Protein AF-A0A9C9JNS0-F1 (afdb_monomer_lite)

Radius of gyration: 25.98 Å; chains: 1; bounding box: 59×61×116 Å

pLDDT: mean 84.78, std 15.74, range [31.38, 98.5]

Foldseek 3Di:
DDDDDDDDDPPPPPDPPPPPDPQKEQPAWFWDFDQFKIKIKTAIPDDWDWDWDWDVPPTKIKIKTASYDYPDDHDDDDPPGHWFPDWDWDQDPRSIIMIMTGTPDHWDKDWDWAPDDDPGHIMIMIMTGHDDDPPPLPPPPPPDCPVDQAAQEEEEEQAAFAQGQADADPVRRGFSVVSLVVSVVVQVVQVPDPRHHYDYLGNHRAGDDPVSSVVSCVSVVHPHYDYGTDHDDPPPVDDDDDDDDDDPPDAPDPVRNVVVVSRNCSCSRNDDPVVVVPD

Sequence (279 aa):
MRPAQALILLMLSVMPLSAAAVEVQVEGVRMWPAPDHTRLVLDLSAPADHRLFSLEGPDRVVIDLKNSRFPGSLPSFTFDDGLIKNIRYAHREDDQLRFVLDLKSKVRPKSFQLKPHRDYGHRLVIDLHQPRSEQAAPSVTRSVNDGKPRDIIVAIDAGHGGEDPGALGRRGTREKDVVMAIARKLESMLQREPGFKPVMIRNGDYYLSLRERVETARRAQADLFVSIHADAFHDRRARGSSVYVVSDGGASSKAARFLAESENSADLIGGVSLDDKED

Secondary structure (DSSP, 8-state):
-PPPP--------------PPPPEEEEEEEEEE-SSEEEEEEEESS---EEEEEETTTTEEEEEEESEE--S-------SSSSEEEEEEEEETTTEEEEEEEESS--EEEEEEE--BTTB-EEEEEEEEPP---------------SS--PEEEEEEE--BTTB--SBPTTS-BHHHHHHHHHHHHHHHHHHSTTEEEEES-SSS----HHHHHHHHHHTT-SEEEEE-----SSTT--S-------TT--SSHHHHHHHHHHHTHHHHH---GGG---

Structure (mmCIF, N/CA/C/O backbone):
data_AF-A0A9C9JNS0-F1
#
_entry.id   AF-A0A9C9JNS0-F1
#
loop_
_atom_site.group_PDB
_atom_site.id
_atom_site.type_symbol
_atom_site.label_atom_id
_atom_site.label_alt_id
_atom_site.label_comp_id
_atom_site.label_asym_id
_atom_site.label_entity_id
_atom_site.label_seq_id
_atom_site.pdbx_PDB_ins_code
_atom_site.Cartn_x
_atom_site.Cartn_y
_atom_site.Cartn_z
_atom_site.occupancy
_atom_site.B_iso_or_equiv
_atom_site.auth_seq_id
_atom_site.auth_comp_id
_atom_site.auth_asym_id
_atom_site.auth_atom_id
_atom_site.pdbx_PDB_model_num
ATOM 1 N N . MET A 1 1 ? 6.779 -48.361 -75.772 1.00 44.66 1 MET A N 1
ATOM 2 C CA . MET A 1 1 ? 7.750 -47.336 -75.327 1.00 44.66 1 MET A CA 1
ATOM 3 C C . MET A 1 1 ? 6.994 -46.360 -74.436 1.00 44.66 1 MET A C 1
ATOM 5 O O . MET A 1 1 ? 6.013 -45.796 -74.896 1.00 44.66 1 MET A O 1
ATOM 9 N N . ARG A 1 2 ? 7.323 -46.293 -73.139 1.00 42.31 2 ARG A N 1
ATOM 10 C CA . ARG A 1 2 ? 6.590 -45.512 -72.121 1.00 42.31 2 ARG A CA 1
ATOM 11 C C . ARG A 1 2 ? 7.290 -44.159 -71.908 1.00 42.31 2 ARG A C 1
ATOM 13 O O . ARG A 1 2 ? 8.503 -44.194 -71.714 1.00 42.31 2 ARG A O 1
ATOM 20 N N . PRO A 1 3 ? 6.597 -43.005 -71.910 1.00 57.47 3 PRO A N 1
ATOM 21 C CA . PRO A 1 3 ? 7.211 -41.745 -71.509 1.00 57.47 3 PRO A CA 1
ATOM 22 C C . PRO A 1 3 ? 7.247 -41.636 -69.976 1.00 57.47 3 PRO A C 1
ATOM 24 O O . PRO A 1 3 ? 6.263 -41.922 -69.295 1.00 57.47 3 PRO A O 1
ATOM 27 N N . ALA A 1 4 ? 8.408 -41.259 -69.444 1.00 50.38 4 ALA A N 1
ATOM 28 C CA . ALA A 1 4 ? 8.645 -41.037 -68.024 1.00 50.38 4 ALA A CA 1
ATOM 29 C C . ALA A 1 4 ? 8.012 -39.708 -67.578 1.00 50.38 4 ALA A C 1
ATOM 31 O O . ALA A 1 4 ? 8.270 -38.663 -68.172 1.00 50.38 4 ALA A O 1
ATOM 32 N N . GLN A 1 5 ? 7.185 -39.749 -66.533 1.00 51.03 5 GLN A N 1
ATOM 33 C CA . GLN A 1 5 ? 6.646 -38.563 -65.871 1.00 51.03 5 GLN A CA 1
ATOM 34 C C . GLN A 1 5 ? 7.654 -38.082 -64.820 1.00 51.03 5 GLN A C 1
ATOM 36 O O . GLN A 1 5 ? 7.961 -38.806 -63.875 1.00 51.03 5 GLN A O 1
ATOM 41 N N . ALA A 1 6 ? 8.182 -36.870 -64.993 1.00 50.53 6 ALA A N 1
ATOM 42 C CA . ALA A 1 6 ? 8.998 -36.200 -63.988 1.00 50.53 6 ALA A CA 1
ATOM 43 C C . ALA A 1 6 ? 8.077 -35.564 -62.935 1.00 50.53 6 ALA A C 1
ATOM 45 O O . ALA A 1 6 ? 7.357 -34.608 -63.218 1.00 50.53 6 ALA A O 1
ATOM 46 N N . LEU A 1 7 ? 8.080 -36.123 -61.726 1.00 49.88 7 LEU A N 1
ATOM 47 C CA . LEU A 1 7 ? 7.362 -35.592 -60.572 1.00 49.88 7 LEU A CA 1
ATOM 48 C C . LEU A 1 7 ? 8.215 -34.481 -59.935 1.00 49.88 7 LEU A C 1
ATOM 50 O O . LEU A 1 7 ? 9.202 -34.764 -59.259 1.00 49.88 7 LEU A O 1
ATOM 54 N N . ILE A 1 8 ? 7.862 -33.217 -60.175 1.00 56.09 8 ILE A N 1
ATOM 55 C CA . ILE A 1 8 ? 8.469 -32.070 -59.484 1.00 56.09 8 ILE A CA 1
ATOM 56 C C . ILE A 1 8 ? 7.851 -31.992 -58.085 1.00 56.09 8 ILE A C 1
ATOM 58 O O . ILE A 1 8 ? 6.694 -31.608 -57.922 1.00 56.09 8 ILE A O 1
ATOM 62 N N . LEU A 1 9 ? 8.621 -32.391 -57.073 1.00 50.03 9 LEU A N 1
ATOM 63 C CA . LEU A 1 9 ? 8.253 -32.264 -55.668 1.00 50.03 9 LEU A CA 1
ATOM 64 C C . LEU A 1 9 ? 8.546 -30.824 -55.211 1.00 50.03 9 LEU A C 1
ATOM 66 O O . LEU A 1 9 ? 9.695 -30.460 -54.970 1.00 50.03 9 LEU A O 1
ATOM 70 N N . LEU A 1 10 ? 7.509 -29.989 -55.123 1.00 55.38 10 LEU A N 1
ATOM 71 C CA . LEU A 1 10 ? 7.605 -28.639 -54.566 1.00 55.38 10 LEU A CA 1
ATOM 72 C C . LEU A 1 10 ? 7.729 -28.746 -53.034 1.00 55.38 10 LEU A C 1
ATOM 74 O O . LEU A 1 10 ? 6.732 -28.921 -52.336 1.00 55.38 10 LEU A O 1
ATOM 78 N N . MET A 1 11 ? 8.954 -28.685 -52.504 1.00 54.75 11 MET A N 1
ATOM 79 C CA . MET A 1 11 ? 9.182 -28.567 -51.060 1.00 54.75 11 MET A CA 1
ATOM 80 C C . MET A 1 11 ? 8.697 -27.193 -50.581 1.00 54.75 11 MET A C 1
ATOM 8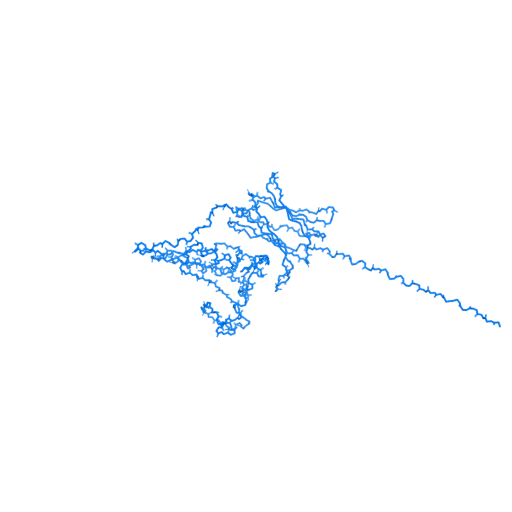2 O O . MET A 1 11 ? 9.360 -26.179 -50.786 1.00 54.75 11 MET A O 1
ATOM 86 N N . LEU A 1 12 ? 7.531 -27.164 -49.936 1.00 61.16 12 LEU A N 1
ATOM 87 C CA . LEU A 1 12 ? 7.036 -25.995 -49.220 1.00 61.16 12 LEU A CA 1
ATOM 88 C C . LEU A 1 12 ? 7.860 -25.844 -47.930 1.00 61.16 12 LEU A C 1
ATOM 90 O O . LEU A 1 12 ? 7.616 -26.524 -46.934 1.00 61.16 12 LEU A O 1
ATOM 94 N N . SER A 1 13 ? 8.885 -24.995 -47.960 1.00 60.59 13 SER A N 1
ATOM 95 C CA . SER A 1 13 ? 9.660 -24.626 -46.777 1.00 60.59 13 SER A CA 1
ATOM 96 C C . SER A 1 13 ? 8.774 -23.822 -45.823 1.00 60.59 13 SER A C 1
ATOM 98 O O . SER A 1 13 ? 8.585 -22.618 -46.002 1.00 60.59 13 SER A O 1
ATOM 100 N N . VAL A 1 14 ? 8.210 -24.489 -44.817 1.00 63.22 14 VAL A N 1
ATOM 101 C CA . VAL A 1 14 ? 7.543 -23.836 -43.687 1.00 63.22 14 VAL A CA 1
ATOM 102 C C . VAL A 1 14 ? 8.633 -23.156 -42.861 1.00 63.22 14 VAL A C 1
ATOM 104 O O . VAL A 1 14 ? 9.266 -23.786 -42.016 1.00 63.22 14 VAL A O 1
ATOM 107 N N . MET A 1 15 ? 8.918 -21.884 -43.148 1.00 59.28 15 MET A N 1
ATOM 108 C CA . MET A 1 15 ? 9.746 -21.086 -42.249 1.00 59.28 15 MET A CA 1
ATOM 109 C C . MET A 1 15 ? 8.987 -20.919 -40.929 1.00 59.28 15 MET A C 1
ATOM 111 O O . MET A 1 15 ? 7.833 -20.482 -40.958 1.00 59.28 15 MET A O 1
ATOM 115 N N . PRO A 1 16 ? 9.587 -21.268 -39.778 1.00 58.84 16 PRO A N 1
ATOM 116 C CA . PRO A 1 16 ? 8.968 -20.983 -38.499 1.00 58.84 16 PRO A CA 1
ATOM 117 C C . PRO A 1 16 ? 8.851 -19.465 -38.377 1.00 58.84 16 PRO A C 1
ATOM 119 O O . PRO A 1 16 ? 9.846 -18.743 -38.444 1.00 58.84 16 PRO A O 1
ATOM 122 N N . LEU A 1 17 ? 7.619 -18.978 -38.238 1.00 59.62 17 LEU A N 1
ATOM 123 C CA . LEU A 1 17 ? 7.365 -17.601 -37.852 1.00 59.62 17 LEU A CA 1
ATOM 124 C C . LEU A 1 17 ? 7.928 -17.457 -36.431 1.00 59.62 17 LEU A C 1
ATOM 126 O O . LEU A 1 17 ? 7.296 -17.893 -35.469 1.00 59.62 17 LEU A O 1
ATOM 130 N N . SER A 1 18 ? 9.146 -16.929 -36.292 1.00 55.50 18 SER A N 1
ATOM 131 C CA . SER A 1 18 ? 9.647 -16.510 -34.984 1.00 55.50 18 SER A CA 1
ATOM 132 C C . SER A 1 18 ? 8.679 -15.458 -34.468 1.00 55.50 18 SER A C 1
ATOM 134 O O . SER A 1 18 ? 8.636 -14.343 -34.987 1.00 55.50 18 SER A O 1
ATOM 136 N N . ALA A 1 19 ? 7.865 -15.827 -33.481 1.00 56.19 19 ALA A N 1
ATOM 137 C CA . ALA A 1 19 ? 7.097 -14.864 -32.720 1.00 56.19 19 ALA A CA 1
ATOM 138 C C . ALA A 1 19 ? 8.113 -13.906 -32.090 1.00 56.19 19 ALA A C 1
ATOM 140 O O . ALA A 1 19 ? 8.842 -14.289 -31.175 1.00 56.19 19 ALA A O 1
ATOM 141 N N . ALA A 1 20 ? 8.222 -12.691 -32.632 1.00 57.47 20 ALA A N 1
ATOM 142 C CA . ALA A 1 20 ? 8.974 -11.637 -31.977 1.00 57.47 20 ALA A CA 1
ATOM 143 C C . ALA A 1 20 ? 8.384 -11.493 -30.571 1.00 57.47 20 ALA A C 1
ATOM 145 O O . ALA A 1 20 ? 7.171 -11.319 -30.425 1.00 57.47 20 ALA A O 1
ATOM 146 N N . ALA A 1 21 ? 9.220 -11.662 -29.546 1.00 64.00 21 ALA A N 1
ATOM 147 C CA . ALA A 1 21 ? 8.784 -11.514 -28.170 1.00 64.00 21 ALA A CA 1
ATOM 148 C C . ALA A 1 21 ? 8.213 -10.102 -28.014 1.00 64.00 21 ALA A C 1
ATOM 150 O O . ALA A 1 21 ? 8.916 -9.119 -28.247 1.00 64.00 21 ALA A O 1
ATOM 151 N N . VAL A 1 22 ? 6.925 -10.010 -27.686 1.00 76.75 22 VAL A N 1
ATOM 152 C CA . VAL A 1 22 ? 6.244 -8.726 -27.515 1.00 76.75 22 VAL A CA 1
ATOM 153 C C . VAL A 1 22 ? 6.983 -7.944 -26.431 1.00 76.75 22 VAL A C 1
ATOM 155 O O . VAL A 1 22 ? 7.140 -8.433 -25.314 1.00 76.75 22 VAL A O 1
ATOM 158 N N . GLU A 1 23 ? 7.473 -6.757 -26.784 1.00 89.75 23 GLU A N 1
ATOM 159 C CA . GLU A 1 23 ? 8.164 -5.866 -25.853 1.00 89.75 23 GLU A CA 1
ATOM 160 C C . GLU A 1 23 ? 7.200 -5.426 -24.744 1.00 89.75 23 GLU A C 1
ATOM 162 O O . GLU A 1 23 ? 6.120 -4.890 -25.020 1.00 89.75 23 GLU A O 1
ATOM 167 N N . VAL A 1 24 ? 7.586 -5.641 -23.486 1.00 94.62 24 VAL A N 1
ATOM 168 C CA . VAL A 1 24 ? 6.752 -5.299 -22.332 1.00 94.62 24 VAL A CA 1
ATOM 169 C C . VAL A 1 24 ? 6.817 -3.799 -22.074 1.00 94.62 24 VAL A C 1
ATOM 171 O O . VAL A 1 24 ? 7.888 -3.196 -22.009 1.00 94.62 24 VAL A O 1
ATOM 174 N N . GLN A 1 25 ? 5.661 -3.171 -21.906 1.00 95.56 25 GLN A N 1
ATOM 175 C CA . GLN A 1 25 ? 5.584 -1.767 -21.531 1.00 95.56 25 GLN A CA 1
ATOM 176 C C . GLN A 1 25 ? 5.371 -1.650 -20.032 1.00 95.56 25 GLN A C 1
ATOM 178 O O . GLN A 1 25 ? 4.465 -2.276 -19.485 1.00 95.56 25 GLN A O 1
ATOM 183 N N . VAL A 1 26 ? 6.180 -0.814 -19.386 1.00 97.00 26 VAL A N 1
ATOM 184 C CA . VAL A 1 26 ? 5.820 -0.246 -18.090 1.00 97.00 26 VAL A CA 1
ATOM 185 C C . VAL A 1 26 ? 4.800 0.853 -18.363 1.00 97.00 26 VAL A C 1
ATOM 187 O O . VAL A 1 26 ? 5.105 1.850 -19.008 1.00 97.00 26 VAL A O 1
ATOM 190 N N . GLU A 1 27 ? 3.569 0.647 -17.932 1.00 95.69 27 GLU A N 1
ATOM 191 C CA . GLU A 1 27 ? 2.447 1.561 -18.160 1.00 95.69 27 GLU A CA 1
ATOM 192 C C . GLU A 1 27 ? 2.334 2.592 -17.032 1.00 95.69 27 GLU A C 1
ATOM 194 O O . GLU A 1 27 ? 1.893 3.721 -17.249 1.00 95.69 27 GLU A O 1
ATOM 199 N N . GLY A 1 28 ? 2.791 2.225 -15.834 1.00 95.38 28 GLY A N 1
ATOM 200 C CA . GLY A 1 28 ? 2.705 3.050 -14.638 1.00 95.38 28 GLY A CA 1
ATOM 201 C C . GLY A 1 28 ? 3.758 2.681 -13.602 1.00 95.38 28 GLY A C 1
ATOM 202 O O . GLY A 1 28 ? 4.239 1.551 -13.542 1.00 95.38 28 GLY A O 1
ATOM 203 N N . VAL A 1 29 ? 4.121 3.663 -12.777 1.00 96.69 29 VAL A N 1
ATOM 204 C CA . VAL A 1 29 ? 5.019 3.490 -11.631 1.00 96.69 29 VAL A CA 1
ATOM 205 C C . VAL A 1 29 ? 4.346 4.121 -10.427 1.00 96.69 29 VAL A C 1
ATOM 207 O O . VAL A 1 29 ? 4.014 5.305 -10.451 1.00 96.69 29 VAL A O 1
ATOM 210 N N . ARG A 1 30 ? 4.126 3.341 -9.374 1.00 94.88 30 ARG A N 1
ATOM 211 C CA . ARG A 1 30 ? 3.392 3.776 -8.183 1.00 94.88 30 ARG A CA 1
ATOM 212 C C . ARG A 1 30 ? 4.176 3.418 -6.928 1.00 94.88 30 ARG A C 1
ATOM 214 O O . ARG A 1 30 ? 4.854 2.396 -6.896 1.00 94.88 30 ARG A O 1
ATOM 221 N N . MET A 1 31 ? 4.116 4.274 -5.910 1.00 93.88 31 MET A N 1
ATOM 222 C CA . MET A 1 31 ? 4.900 4.123 -4.684 1.00 93.88 31 MET A CA 1
ATOM 223 C C . MET A 1 31 ? 4.041 4.408 -3.454 1.00 93.88 31 MET A C 1
ATOM 225 O O . MET A 1 31 ? 3.336 5.415 -3.414 1.00 93.88 31 MET A O 1
ATOM 229 N N . TRP A 1 32 ? 4.166 3.554 -2.439 1.00 92.81 32 TRP A N 1
ATOM 230 C CA . TRP A 1 32 ? 3.520 3.712 -1.138 1.00 92.81 32 TRP A CA 1
ATOM 231 C C . TRP A 1 32 ? 4.567 3.586 -0.033 1.00 92.81 32 TRP A C 1
ATOM 233 O O . TRP A 1 32 ? 5.023 2.475 0.265 1.00 92.81 32 TRP A O 1
ATOM 243 N N . PRO A 1 33 ? 4.998 4.712 0.555 1.00 91.31 33 PRO A N 1
ATOM 244 C CA . PRO A 1 33 ? 5.878 4.690 1.708 1.00 91.31 33 PRO A CA 1
ATOM 245 C C . PRO A 1 33 ? 5.105 4.301 2.974 1.00 91.31 33 PRO A C 1
ATOM 247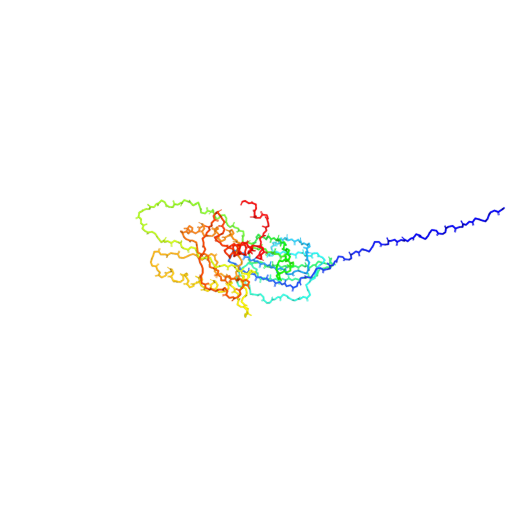 O O . PRO A 1 33 ? 3.997 4.776 3.228 1.00 91.31 33 PRO A O 1
ATOM 250 N N . ALA A 1 34 ? 5.732 3.469 3.795 1.00 86.75 34 ALA A N 1
ATOM 251 C CA . ALA A 1 34 ? 5.333 3.150 5.156 1.00 86.75 34 ALA A CA 1
ATOM 252 C C . ALA A 1 34 ? 6.515 3.430 6.111 1.00 86.75 34 ALA A C 1
ATOM 254 O O . ALA A 1 34 ? 7.636 3.673 5.653 1.00 86.75 34 ALA A O 1
ATOM 255 N N . PRO A 1 35 ? 6.303 3.419 7.441 1.00 81.88 35 PRO A N 1
ATOM 256 C CA . PRO A 1 35 ? 7.380 3.687 8.397 1.00 81.88 35 PRO A CA 1
ATOM 257 C C . PRO A 1 35 ? 8.558 2.701 8.319 1.00 81.88 35 PRO A C 1
ATOM 259 O O . PRO A 1 35 ? 9.709 3.109 8.457 1.00 81.88 35 PRO A O 1
ATOM 262 N N . ASP A 1 36 ? 8.283 1.415 8.096 1.00 82.25 36 ASP A N 1
ATOM 263 C CA . ASP A 1 36 ? 9.263 0.319 8.127 1.00 82.25 36 ASP A CA 1
ATOM 264 C C . ASP A 1 36 ? 9.511 -0.336 6.756 1.00 82.25 36 ASP A C 1
ATOM 266 O O . ASP A 1 36 ? 10.453 -1.121 6.595 1.00 82.25 36 ASP A O 1
ATOM 270 N N . HIS A 1 37 ? 8.705 0.014 5.752 1.00 89.69 37 HIS A N 1
ATOM 271 C CA . HIS A 1 37 ? 8.839 -0.487 4.393 1.00 89.69 37 HIS A CA 1
ATOM 272 C C . HIS A 1 37 ? 8.431 0.546 3.336 1.00 89.69 37 HIS A C 1
ATOM 274 O O . HIS A 1 37 ? 7.870 1.601 3.614 1.00 89.69 37 HIS A O 1
ATOM 280 N N . THR A 1 38 ? 8.752 0.285 2.078 1.00 93.38 38 THR A N 1
ATOM 281 C CA . THR A 1 38 ? 8.252 1.060 0.939 1.00 93.38 38 THR A CA 1
ATOM 282 C C . THR A 1 38 ? 7.940 0.097 -0.186 1.00 93.38 38 THR A C 1
ATOM 284 O O . THR A 1 38 ? 8.809 -0.679 -0.582 1.00 93.38 38 THR A O 1
ATOM 287 N N . ARG A 1 39 ? 6.710 0.158 -0.695 1.00 94.56 39 ARG A N 1
ATOM 288 C CA . ARG A 1 39 ? 6.271 -0.641 -1.838 1.00 94.56 39 ARG A CA 1
ATOM 289 C C . ARG A 1 39 ? 6.346 0.198 -3.104 1.00 94.56 39 ARG A C 1
ATOM 291 O O . ARG A 1 39 ? 5.765 1.281 -3.161 1.00 94.56 39 ARG A O 1
ATOM 298 N N . LEU A 1 40 ? 7.040 -0.311 -4.113 1.00 96.12 40 LEU A N 1
ATOM 299 C CA . LEU A 1 40 ? 7.042 0.206 -5.477 1.00 96.12 40 LEU A CA 1
ATOM 300 C C . LEU A 1 40 ? 6.326 -0.810 -6.371 1.00 96.12 40 LEU A C 1
ATOM 302 O O . LEU A 1 40 ? 6.650 -1.994 -6.339 1.00 96.12 40 LEU A O 1
ATOM 306 N N . VAL A 1 41 ? 5.366 -0.362 -7.173 1.00 96.19 41 VAL A N 1
ATOM 307 C CA . VAL A 1 41 ? 4.657 -1.207 -8.141 1.00 96.19 41 VAL A CA 1
ATOM 308 C C . VAL A 1 41 ? 4.877 -0.648 -9.535 1.00 96.19 41 VAL A C 1
ATOM 310 O O . VAL A 1 41 ? 4.689 0.547 -9.771 1.00 96.19 41 VAL A O 1
ATOM 313 N N . LEU A 1 42 ? 5.280 -1.528 -10.445 1.00 97.12 42 LEU A N 1
ATOM 314 C CA . LEU A 1 42 ? 5.327 -1.264 -11.876 1.00 97.12 42 LEU A CA 1
ATOM 315 C C . LEU A 1 42 ? 4.112 -1.934 -12.514 1.00 97.12 42 LEU A C 1
ATOM 317 O O . LEU A 1 42 ? 3.965 -3.154 -12.411 1.00 97.12 42 LEU A O 1
ATOM 321 N N . ASP A 1 43 ? 3.257 -1.146 -13.156 1.00 96.12 43 ASP A N 1
ATOM 322 C CA . ASP A 1 43 ? 2.147 -1.654 -13.961 1.00 96.12 43 ASP A CA 1
ATOM 323 C C . ASP A 1 43 ? 2.689 -2.050 -15.331 1.00 96.12 43 ASP A C 1
ATOM 325 O O . ASP A 1 43 ? 3.415 -1.275 -15.955 1.00 96.12 43 ASP A O 1
ATOM 329 N N . LEU A 1 44 ? 2.390 -3.268 -15.771 1.00 96.38 44 LEU A N 1
ATOM 330 C CA . LEU A 1 44 ? 2.991 -3.892 -16.941 1.00 96.38 44 LEU A CA 1
ATOM 331 C C . LEU A 1 44 ? 1.920 -4.335 -17.939 1.00 96.38 44 LEU A C 1
ATOM 333 O O . LEU A 1 44 ? 0.894 -4.906 -17.562 1.00 96.38 44 LEU A O 1
ATOM 337 N N . SER A 1 45 ? 2.222 -4.191 -19.228 1.00 95.06 45 SER A N 1
ATOM 338 C CA . SER A 1 45 ? 1.359 -4.685 -20.308 1.00 95.06 45 SER A CA 1
ATOM 339 C C . SER A 1 45 ? 1.330 -6.220 -20.414 1.00 95.06 45 SER A C 1
ATOM 341 O O . SER A 1 45 ? 0.425 -6.791 -21.019 1.00 95.06 45 SER A O 1
ATOM 343 N N . ALA A 1 46 ? 2.344 -6.903 -19.872 1.00 94.62 46 ALA A N 1
ATOM 344 C CA . ALA A 1 46 ? 2.529 -8.358 -19.885 1.00 94.62 46 ALA A CA 1
ATOM 345 C C . ALA A 1 46 ? 3.491 -8.784 -18.747 1.00 94.62 46 ALA A C 1
ATOM 347 O O . ALA A 1 46 ? 4.149 -7.918 -18.166 1.00 94.62 46 ALA A O 1
ATOM 348 N N . PRO A 1 47 ? 3.611 -10.084 -18.401 1.00 94.12 47 PRO A N 1
ATOM 349 C CA . PRO A 1 47 ? 4.653 -10.553 -17.483 1.00 94.12 47 PRO A CA 1
ATOM 350 C C . PRO A 1 47 ? 6.047 -10.181 -18.005 1.00 94.12 47 PRO A C 1
ATOM 352 O O . PRO A 1 47 ? 6.304 -10.322 -19.200 1.00 94.12 47 PRO A O 1
ATOM 355 N N . ALA A 1 48 ? 6.948 -9.750 -17.121 1.00 93.25 48 ALA A N 1
ATOM 356 C CA . ALA A 1 48 ? 8.299 -9.330 -17.496 1.00 93.25 48 ALA A CA 1
ATOM 357 C C . ALA A 1 48 ? 9.353 -10.076 -16.687 1.00 93.25 48 ALA A C 1
ATOM 359 O O . ALA A 1 48 ? 9.327 -10.042 -15.461 1.00 93.25 48 ALA A O 1
ATOM 360 N N . ASP A 1 49 ? 10.323 -10.697 -17.352 1.00 93.94 49 ASP A N 1
ATOM 361 C CA . ASP A 1 49 ? 11.490 -11.241 -16.662 1.00 93.94 49 ASP A CA 1
ATOM 362 C C . ASP A 1 49 ? 12.316 -10.105 -16.056 1.00 93.94 49 ASP A C 1
ATOM 364 O O . ASP A 1 49 ? 12.725 -9.173 -16.761 1.00 93.94 49 ASP A O 1
ATOM 368 N N . HIS A 1 50 ? 12.618 -10.209 -14.760 1.00 95.94 50 HIS A N 1
ATOM 369 C CA . HIS A 1 50 ? 13.353 -9.174 -14.046 1.00 95.94 50 HIS A CA 1
ATOM 370 C C . HIS A 1 50 ? 14.492 -9.719 -13.183 1.00 95.94 50 HIS A C 1
ATOM 372 O O . HIS A 1 50 ? 14.494 -10.871 -12.748 1.00 95.94 50 HIS A O 1
ATOM 378 N N . ARG A 1 51 ? 15.480 -8.862 -12.914 1.00 96.44 51 ARG A N 1
ATOM 379 C CA . ARG A 1 51 ? 16.507 -9.082 -11.888 1.00 96.44 51 ARG A CA 1
ATOM 380 C C . ARG A 1 51 ? 16.443 -7.975 -10.853 1.00 96.44 51 ARG A C 1
ATOM 382 O O . ARG A 1 51 ? 16.340 -6.806 -11.213 1.00 96.44 51 ARG A O 1
ATOM 389 N N . LEU A 1 52 ? 16.573 -8.358 -9.589 1.00 97.06 52 LEU A N 1
ATOM 390 C CA . LEU A 1 52 ? 16.604 -7.459 -8.442 1.00 97.06 52 LEU A CA 1
ATOM 391 C C . LEU A 1 52 ? 17.915 -7.661 -7.686 1.00 97.06 52 LEU A C 1
ATOM 393 O O . LEU A 1 52 ? 18.232 -8.784 -7.296 1.00 97.06 52 LEU A O 1
ATOM 397 N N . PHE A 1 53 ? 18.678 -6.594 -7.478 1.00 96.62 53 PHE A N 1
ATOM 398 C CA . PHE A 1 53 ? 19.919 -6.656 -6.707 1.00 96.62 53 PHE A CA 1
ATOM 399 C C . PHE A 1 53 ? 20.240 -5.316 -6.047 1.00 96.62 53 PHE A C 1
ATOM 401 O O . PHE A 1 53 ? 19.761 -4.263 -6.472 1.00 96.62 53 PHE A O 1
ATOM 408 N N . SER A 1 54 ? 21.066 -5.360 -5.005 1.00 96.75 54 SER A N 1
ATOM 409 C CA . SER A 1 54 ? 21.493 -4.175 -4.262 1.00 96.75 54 SER A CA 1
ATOM 410 C C . SER A 1 54 ? 22.922 -3.781 -4.624 1.00 96.75 54 SER A C 1
ATOM 412 O O . SER A 1 54 ? 23.757 -4.637 -4.910 1.00 96.75 54 SER A O 1
ATOM 414 N N . LEU A 1 55 ? 23.208 -2.482 -4.581 1.00 95.19 55 LEU A N 1
ATOM 415 C CA . LEU A 1 55 ? 24.555 -1.924 -4.676 1.00 95.19 55 LEU A CA 1
ATOM 416 C C . LEU A 1 55 ? 24.855 -1.129 -3.407 1.00 95.19 55 LEU A C 1
ATOM 418 O O . LEU A 1 55 ? 23.969 -0.466 -2.872 1.00 95.19 55 LEU A O 1
ATOM 422 N N . GLU A 1 56 ? 26.108 -1.164 -2.967 1.00 93.00 56 GLU A N 1
ATOM 423 C CA . GLU A 1 56 ? 26.600 -0.386 -1.827 1.00 93.00 56 GLU A CA 1
ATOM 424 C C . GLU A 1 56 ? 27.468 0.789 -2.322 1.00 93.00 56 GLU A C 1
ATOM 426 O O . GLU A 1 56 ? 27.966 0.785 -3.453 1.00 93.00 56 GLU A O 1
ATOM 431 N N . GLY A 1 57 ? 27.610 1.831 -1.495 1.00 87.56 57 GLY A N 1
ATOM 432 C CA . GLY A 1 57 ? 28.436 3.011 -1.787 1.00 87.56 57 GLY A CA 1
ATOM 433 C C . GLY A 1 57 ? 27.997 3.866 -2.994 1.00 87.56 57 GLY A C 1
ATOM 434 O O . GLY A 1 57 ? 28.765 3.982 -3.949 1.00 87.56 57 GLY A O 1
ATOM 435 N N . PRO A 1 58 ? 26.813 4.515 -3.008 1.00 93.12 58 PRO A N 1
ATOM 436 C CA . PRO A 1 58 ? 25.763 4.550 -1.984 1.00 93.12 58 PRO A CA 1
ATOM 437 C C . PRO A 1 58 ? 24.755 3.395 -2.113 1.00 93.12 58 PRO A C 1
ATOM 439 O O . PRO A 1 58 ? 24.646 2.789 -3.185 1.00 93.12 58 PRO A O 1
ATOM 442 N N . ASP A 1 59 ? 23.993 3.153 -1.036 1.00 96.88 59 ASP A N 1
ATOM 443 C CA . ASP A 1 59 ? 22.923 2.147 -0.981 1.00 96.88 59 ASP A CA 1
ATOM 444 C C . ASP A 1 59 ? 21.887 2.380 -2.084 1.00 96.88 59 ASP A C 1
ATOM 446 O O . ASP A 1 59 ? 21.229 3.425 -2.147 1.00 96.88 59 ASP A O 1
ATOM 450 N N . ARG A 1 60 ? 21.750 1.388 -2.962 1.00 97.81 60 ARG A N 1
ATOM 451 C CA . ARG A 1 60 ? 20.817 1.395 -4.089 1.00 97.81 60 ARG A CA 1
ATOM 452 C C . ARG A 1 60 ? 20.182 0.031 -4.272 1.00 97.81 60 ARG A C 1
ATOM 454 O O . ARG A 1 60 ? 20.826 -0.990 -4.045 1.00 97.81 60 ARG A O 1
ATOM 461 N N . VAL A 1 61 ? 18.955 0.024 -4.777 1.00 98.25 61 VAL A N 1
ATOM 462 C CA . VAL A 1 61 ? 18.312 -1.171 -5.338 1.00 98.25 61 VAL A CA 1
ATOM 463 C C . VAL A 1 61 ? 18.145 -0.970 -6.836 1.00 98.25 61 VAL A C 1
ATOM 465 O O . VAL A 1 61 ? 17.690 0.082 -7.281 1.00 98.25 61 VAL A O 1
ATOM 468 N N . VAL A 1 62 ? 18.549 -1.968 -7.614 1.00 98.06 62 VAL A N 1
ATOM 469 C CA . VAL A 1 62 ? 18.487 -1.959 -9.075 1.00 98.06 62 VAL A CA 1
ATOM 470 C C . VAL A 1 62 ? 17.519 -3.033 -9.542 1.00 98.06 62 VAL A C 1
ATOM 472 O O . VAL A 1 62 ? 17.579 -4.176 -9.084 1.00 98.06 62 VAL A O 1
ATOM 475 N N . ILE A 1 63 ? 16.638 -2.646 -10.462 1.00 98.31 63 ILE A N 1
ATOM 476 C CA . ILE A 1 63 ? 15.656 -3.519 -11.100 1.00 98.31 63 ILE A CA 1
ATOM 477 C C . ILE A 1 63 ? 15.933 -3.488 -12.602 1.00 98.31 63 ILE A C 1
ATOM 479 O O . ILE A 1 63 ? 15.751 -2.450 -13.235 1.00 98.31 63 ILE A O 1
ATOM 483 N N . ASP A 1 64 ? 16.379 -4.610 -13.159 1.00 97.19 64 ASP A N 1
ATOM 484 C CA . ASP A 1 64 ? 16.534 -4.787 -14.607 1.00 97.19 64 ASP A CA 1
ATOM 485 C C . ASP A 1 64 ? 15.340 -5.566 -15.149 1.00 97.19 64 ASP A C 1
ATOM 487 O O . ASP A 1 64 ? 15.117 -6.691 -14.711 1.00 97.19 64 ASP A O 1
ATOM 491 N N . LEU A 1 65 ? 14.623 -5.007 -16.118 1.00 96.50 65 LEU A N 1
ATOM 492 C CA . LEU A 1 65 ? 13.535 -5.649 -16.857 1.00 96.50 65 LEU A CA 1
ATOM 493 C C . LEU A 1 65 ? 14.017 -5.993 -18.269 1.00 96.50 65 LEU A C 1
ATOM 495 O O . LEU A 1 65 ? 14.542 -5.120 -18.962 1.00 96.50 65 LEU A O 1
ATOM 499 N N . LYS A 1 66 ? 13.850 -7.245 -18.705 1.00 94.62 66 LYS A N 1
ATOM 500 C CA . LYS A 1 66 ? 14.233 -7.688 -20.058 1.00 94.62 66 LYS A CA 1
ATOM 501 C C . LYS A 1 66 ? 13.168 -7.343 -21.098 1.00 94.62 66 LYS A C 1
ATOM 503 O O . LYS A 1 66 ? 11.982 -7.405 -20.783 1.00 94.62 66 LYS A O 1
ATOM 508 N N . ASN A 1 67 ? 13.592 -7.066 -22.335 1.00 93.69 67 ASN A N 1
ATOM 509 C CA . ASN A 1 67 ? 12.718 -6.779 -23.482 1.00 93.69 67 ASN A CA 1
ATOM 510 C C . ASN A 1 67 ? 11.590 -5.802 -23.110 1.00 93.69 67 ASN A C 1
ATOM 512 O O . ASN A 1 67 ? 10.407 -6.104 -23.282 1.00 93.69 67 ASN A O 1
ATOM 516 N N . SER A 1 68 ? 11.961 -4.704 -22.451 1.00 95.31 68 SER A N 1
ATOM 517 C CA . SER A 1 68 ? 11.017 -3.814 -21.778 1.00 95.31 68 SER A CA 1
ATOM 518 C C . SER A 1 68 ? 11.315 -2.347 -22.054 1.00 95.31 68 SER A C 1
ATOM 520 O O . SER A 1 68 ? 12.475 -1.938 -22.111 1.00 95.31 68 SER A O 1
ATOM 522 N N . ARG A 1 69 ? 10.260 -1.527 -22.106 1.00 94.88 69 ARG A N 1
ATOM 523 C CA . ARG A 1 69 ? 10.351 -0.068 -22.255 1.00 94.88 69 ARG A CA 1
ATOM 524 C C . ARG A 1 69 ? 9.426 0.678 -21.304 1.00 94.88 69 ARG A C 1
ATOM 526 O O . ARG A 1 69 ? 8.357 0.186 -20.955 1.00 94.88 69 ARG A O 1
ATOM 533 N N . PHE A 1 70 ? 9.805 1.902 -20.937 1.00 95.75 70 PHE A N 1
ATOM 534 C CA . PHE A 1 70 ? 8.931 2.843 -20.241 1.00 95.75 70 PHE A CA 1
ATOM 535 C C . PHE A 1 70 ? 8.692 4.066 -21.134 1.00 95.75 70 PHE A C 1
ATOM 537 O O . PHE A 1 70 ? 9.534 4.960 -21.169 1.00 95.75 70 PHE A O 1
ATOM 544 N N . PRO A 1 71 ? 7.584 4.104 -21.900 1.00 91.75 71 PRO A N 1
ATOM 545 C CA . PRO A 1 71 ? 7.301 5.219 -22.803 1.00 91.75 71 PRO A CA 1
ATOM 546 C C . PRO A 1 71 ? 6.900 6.506 -22.063 1.00 91.75 71 PRO A C 1
ATOM 548 O O . PRO A 1 71 ? 6.905 7.580 -22.660 1.00 91.75 71 PRO A O 1
ATOM 551 N N . GLY A 1 72 ? 6.518 6.399 -20.787 1.00 89.81 72 GLY A N 1
ATOM 552 C CA . GLY A 1 72 ? 6.147 7.527 -19.942 1.00 89.81 72 GLY A CA 1
ATOM 553 C C . GLY A 1 72 ? 7.331 8.167 -19.216 1.00 89.81 72 GLY A C 1
ATOM 554 O O . GLY A 1 72 ? 8.497 7.849 -19.444 1.00 89.81 72 GLY A O 1
ATOM 555 N N . SER A 1 73 ? 7.001 9.071 -18.298 1.00 91.81 73 SER A N 1
ATOM 556 C CA . SER A 1 73 ? 7.930 9.651 -17.331 1.00 91.81 73 SER A CA 1
ATOM 557 C C . SER A 1 73 ? 7.559 9.216 -15.919 1.00 91.81 73 SER A C 1
ATOM 559 O O . SER A 1 73 ? 6.395 8.927 -15.634 1.00 91.81 73 SER A O 1
ATOM 561 N N . LEU A 1 74 ? 8.531 9.224 -15.006 1.00 93.62 74 LEU A N 1
ATOM 562 C CA . LEU A 1 74 ? 8.246 8.999 -13.590 1.00 93.62 74 LEU A CA 1
ATOM 563 C C . LEU A 1 74 ? 7.261 10.062 -13.069 1.00 93.62 74 LEU A C 1
ATOM 565 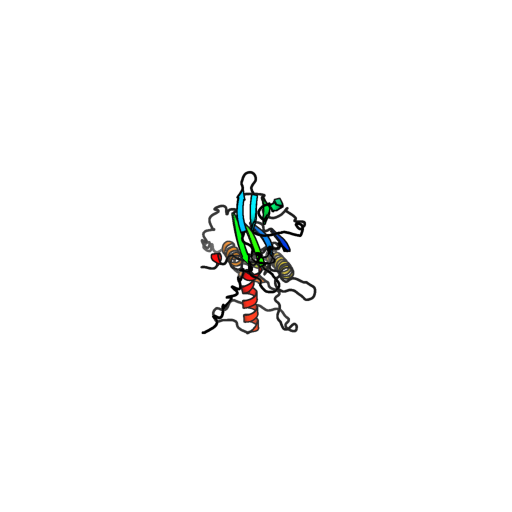O O . LEU A 1 74 ? 7.454 11.249 -13.353 1.00 93.62 74 LEU A O 1
ATOM 569 N N . PRO A 1 75 ? 6.234 9.669 -12.297 1.00 92.31 75 PRO A N 1
ATOM 570 C CA . PRO A 1 75 ? 5.415 10.618 -11.557 1.00 92.31 75 PRO A CA 1
ATOM 571 C C . PRO A 1 75 ? 6.249 11.454 -10.583 1.00 92.31 75 PRO A C 1
ATOM 573 O O . PRO A 1 75 ? 7.333 11.055 -10.153 1.00 92.31 75 PRO A O 1
ATOM 576 N N . SER A 1 76 ? 5.719 12.609 -10.183 1.00 90.81 76 SER A N 1
ATOM 577 C CA . SER A 1 76 ? 6.299 13.378 -9.083 1.00 90.81 76 SER A CA 1
ATOM 578 C C . SER A 1 76 ? 6.067 12.640 -7.766 1.00 90.81 76 SER A C 1
ATOM 580 O O . SER A 1 76 ? 4.943 12.579 -7.269 1.00 90.81 76 SER A O 1
ATOM 582 N N . PHE A 1 77 ? 7.135 12.075 -7.212 1.00 89.81 77 PHE A N 1
ATOM 583 C CA . PHE A 1 77 ? 7.117 11.417 -5.912 1.00 89.81 77 PHE A CA 1
ATOM 584 C C . PHE A 1 77 ? 7.603 12.366 -4.817 1.00 89.81 77 PHE A C 1
ATOM 586 O O . PHE A 1 77 ? 8.585 13.087 -4.997 1.00 89.81 77 PHE A O 1
ATOM 593 N N . THR A 1 78 ? 6.945 12.310 -3.662 1.00 87.75 78 THR A N 1
ATOM 594 C CA . THR A 1 78 ? 7.468 12.875 -2.417 1.00 87.75 78 THR A CA 1
ATOM 595 C C . THR A 1 78 ? 8.261 11.794 -1.695 1.00 87.75 78 THR A C 1
ATOM 597 O O . THR A 1 78 ? 7.772 10.679 -1.515 1.00 87.75 78 THR A O 1
ATOM 600 N N . PHE A 1 79 ? 9.483 12.124 -1.284 1.00 88.81 79 PHE A N 1
ATOM 601 C CA . PHE A 1 79 ? 10.414 11.191 -0.644 1.00 88.81 79 PHE A CA 1
ATOM 602 C C . PHE A 1 79 ? 10.648 11.513 0.835 1.00 88.81 79 PHE A C 1
ATOM 604 O O . PHE A 1 79 ? 11.637 11.059 1.403 1.00 88.81 79 PHE A O 1
ATOM 611 N N . ASP A 1 80 ? 9.779 12.305 1.466 1.00 85.75 80 ASP A N 1
ATOM 612 C CA . ASP A 1 80 ? 9.906 12.664 2.885 1.00 85.75 80 ASP A CA 1
ATOM 613 C C . ASP A 1 80 ? 9.747 11.416 3.766 1.00 85.75 80 ASP A C 1
ATOM 615 O O . ASP A 1 80 ? 10.632 11.085 4.563 1.00 85.75 80 ASP A O 1
ATOM 619 N N . ASP A 1 81 ? 8.699 10.636 3.502 1.00 80.25 81 ASP A N 1
ATOM 620 C CA . ASP A 1 81 ? 8.414 9.359 4.154 1.00 80.25 81 ASP A CA 1
ATOM 621 C C . ASP A 1 81 ? 9.078 8.168 3.430 1.00 80.25 81 ASP A C 1
ATOM 623 O O . ASP A 1 81 ? 9.504 8.259 2.276 1.00 80.25 81 ASP A O 1
ATOM 627 N N . GLY A 1 82 ? 9.196 7.025 4.114 1.00 86.62 82 GLY A N 1
ATOM 628 C CA . GLY A 1 82 ? 9.716 5.777 3.538 1.00 86.62 82 GLY A CA 1
ATOM 629 C C . GLY A 1 82 ? 11.235 5.736 3.332 1.00 86.62 82 GLY A C 1
ATOM 630 O O . GLY A 1 82 ? 11.986 6.533 3.901 1.00 86.62 82 GLY A O 1
ATOM 631 N N . LEU A 1 83 ? 11.700 4.773 2.525 1.00 92.56 83 LEU A N 1
ATOM 632 C CA . LEU A 1 83 ? 13.114 4.358 2.449 1.00 92.56 83 LEU A CA 1
ATOM 633 C C . LEU A 1 83 ? 13.865 4.842 1.199 1.00 92.56 83 LEU A C 1
ATOM 635 O O . LEU A 1 83 ? 15.085 4.694 1.120 1.00 92.56 83 LEU A O 1
ATOM 639 N N . ILE A 1 84 ? 13.160 5.413 0.224 1.00 95.06 84 ILE A N 1
ATOM 640 C CA . ILE A 1 84 ? 13.721 5.848 -1.062 1.00 95.06 84 ILE A CA 1
ATOM 641 C C . ILE A 1 84 ? 14.041 7.348 -1.002 1.00 95.06 84 ILE A C 1
ATOM 643 O O . ILE A 1 84 ? 13.259 8.129 -0.471 1.00 95.06 84 ILE A O 1
ATOM 647 N N . LYS A 1 85 ? 15.198 7.753 -1.535 1.00 95.44 85 LYS A N 1
ATOM 648 C CA . LYS A 1 85 ? 15.603 9.156 -1.746 1.00 95.44 85 LYS A CA 1
ATOM 649 C C . LYS A 1 85 ? 15.250 9.655 -3.141 1.00 95.44 85 LYS A C 1
ATOM 651 O O . LYS A 1 85 ? 14.959 10.832 -3.312 1.00 95.44 85 LYS A O 1
ATOM 656 N N . ASN A 1 86 ? 15.388 8.787 -4.139 1.00 96.31 86 ASN A N 1
ATOM 657 C CA . ASN A 1 86 ? 15.195 9.132 -5.538 1.00 96.31 86 ASN A CA 1
ATOM 658 C C . ASN A 1 86 ? 14.950 7.873 -6.378 1.00 96.31 86 ASN A C 1
ATOM 660 O O . ASN A 1 86 ? 15.436 6.791 -6.041 1.00 96.31 86 ASN A O 1
ATOM 664 N N . ILE A 1 87 ? 14.245 8.034 -7.496 1.00 97.31 87 ILE A N 1
ATOM 665 C CA . ILE A 1 87 ? 14.004 6.979 -8.483 1.00 97.31 87 ILE A CA 1
ATOM 666 C C . ILE A 1 87 ? 14.501 7.476 -9.833 1.00 97.31 87 ILE A C 1
ATOM 668 O O . ILE A 1 87 ? 14.172 8.578 -10.266 1.00 97.31 87 ILE A O 1
ATOM 672 N N . ARG A 1 88 ? 15.299 6.655 -10.509 1.00 96.62 88 ARG A N 1
ATOM 673 C CA . ARG A 1 88 ? 15.811 6.925 -11.856 1.00 96.62 88 ARG A CA 1
ATOM 674 C C . ARG A 1 88 ? 15.549 5.728 -12.747 1.00 96.62 88 ARG A C 1
ATOM 676 O O . ARG A 1 88 ? 15.490 4.602 -12.258 1.00 96.62 88 ARG A O 1
ATOM 683 N N . TYR A 1 89 ? 15.446 5.963 -14.048 1.00 97.25 89 TYR A N 1
ATOM 684 C CA . TYR A 1 89 ? 15.370 4.891 -15.030 1.00 97.25 89 TYR A CA 1
ATOM 685 C C . TYR A 1 89 ? 16.215 5.198 -16.264 1.00 97.25 89 TYR A C 1
ATOM 687 O O . TYR A 1 89 ? 16.518 6.358 -16.542 1.00 97.25 89 TYR A O 1
ATOM 695 N N . ALA A 1 90 ? 16.617 4.150 -16.976 1.00 95.62 90 ALA A N 1
ATOM 696 C CA . ALA A 1 90 ? 17.321 4.257 -18.245 1.00 95.62 90 ALA A CA 1
ATOM 697 C C . ALA A 1 90 ? 17.032 3.042 -19.131 1.00 95.62 90 ALA A C 1
ATOM 699 O O . ALA A 1 90 ? 16.953 1.912 -18.642 1.00 95.62 90 ALA A O 1
ATOM 700 N N . HIS A 1 91 ? 16.939 3.283 -20.436 1.00 93.88 91 HIS A N 1
ATOM 701 C CA . HIS A 1 91 ? 16.975 2.234 -21.451 1.00 93.88 91 HIS A CA 1
ATOM 702 C C . HIS A 1 91 ? 18.433 1.841 -21.699 1.00 93.88 91 HIS A C 1
ATOM 704 O O . HIS A 1 91 ? 19.297 2.710 -21.838 1.00 93.88 91 HIS A O 1
ATOM 710 N N . ARG A 1 92 ? 18.721 0.541 -21.701 1.00 89.50 92 ARG A N 1
ATOM 711 C CA . ARG A 1 92 ? 20.052 -0.019 -21.957 1.00 89.50 92 ARG A CA 1
ATOM 712 C C . ARG A 1 92 ? 20.118 -0.631 -23.353 1.00 89.50 92 ARG A C 1
ATOM 714 O O . ARG A 1 92 ? 19.093 -0.972 -23.925 1.00 89.50 92 ARG A O 1
ATOM 721 N N . GLU A 1 93 ? 21.339 -0.801 -23.851 1.00 76.62 93 GLU A N 1
ATOM 722 C CA . GLU A 1 93 ? 21.627 -1.293 -25.208 1.00 76.62 93 GLU A CA 1
ATOM 723 C C . GLU A 1 93 ? 21.120 -2.726 -25.476 1.00 76.62 93 GLU A C 1
ATOM 725 O O . GLU A 1 93 ? 20.865 -3.064 -26.623 1.00 76.62 93 GLU A O 1
ATOM 730 N N . ASP A 1 94 ? 20.901 -3.537 -24.433 1.00 79.00 94 ASP A N 1
ATOM 731 C CA . ASP A 1 94 ? 20.441 -4.936 -24.528 1.00 79.00 94 ASP A CA 1
ATOM 732 C C . ASP A 1 94 ? 18.906 -5.093 -24.402 1.00 79.00 94 ASP A C 1
ATOM 734 O O . ASP A 1 94 ? 18.435 -6.028 -23.743 1.00 79.00 94 ASP A O 1
ATOM 738 N N . ASP A 1 95 ? 18.121 -4.132 -24.903 1.00 83.62 95 ASP A N 1
ATOM 739 C CA . ASP A 1 95 ? 16.650 -4.070 -24.752 1.00 83.62 95 ASP A CA 1
ATOM 740 C C . ASP A 1 95 ? 16.174 -4.180 -23.289 1.00 83.62 95 ASP A C 1
ATOM 742 O O . ASP A 1 95 ? 15.102 -4.705 -22.968 1.00 83.62 95 ASP A O 1
ATOM 746 N N . GLN A 1 96 ? 17.013 -3.711 -22.364 1.00 91.25 96 GLN A N 1
ATOM 747 C CA . GLN A 1 96 ? 16.747 -3.754 -20.933 1.00 91.25 96 GLN A CA 1
ATOM 748 C C . GLN A 1 96 ? 16.347 -2.382 -20.415 1.00 91.25 96 GLN A C 1
ATOM 750 O O . GLN A 1 96 ? 17.061 -1.396 -20.596 1.00 91.25 96 GLN A O 1
ATOM 755 N N . LEU A 1 97 ? 15.251 -2.338 -19.669 1.00 96.44 97 LEU A N 1
ATOM 756 C CA . LEU A 1 97 ? 14.867 -1.172 -18.890 1.00 96.44 97 LEU A CA 1
ATOM 757 C C . LEU A 1 97 ? 15.392 -1.335 -17.468 1.00 96.44 97 LEU A C 1
ATOM 759 O O . LEU A 1 97 ? 15.070 -2.303 -16.782 1.00 96.44 97 LEU A O 1
ATOM 763 N N . ARG A 1 98 ? 16.193 -0.375 -17.010 1.00 97.69 98 ARG A N 1
ATOM 764 C CA . ARG A 1 98 ? 16.733 -0.364 -15.651 1.00 97.69 98 ARG A CA 1
ATOM 765 C C . ARG A 1 98 ? 16.060 0.715 -14.827 1.00 97.69 98 ARG A C 1
ATOM 767 O O . ARG A 1 98 ? 16.158 1.882 -15.191 1.00 97.69 98 ARG A O 1
ATOM 774 N N . PHE A 1 99 ? 15.502 0.347 -13.678 1.00 98.12 99 PHE A N 1
ATOM 775 C CA . PHE A 1 99 ? 15.195 1.278 -12.593 1.00 98.12 99 PHE A CA 1
ATOM 776 C C . PHE A 1 99 ? 16.291 1.225 -11.528 1.00 98.12 99 PHE A C 1
ATOM 778 O O . PHE A 1 99 ? 16.819 0.160 -11.203 1.00 98.12 99 PHE A O 1
ATOM 785 N N . VAL A 1 100 ? 16.631 2.385 -10.973 1.00 98.06 100 VAL A N 1
ATOM 786 C CA . VAL A 1 100 ? 17.567 2.537 -9.856 1.00 98.06 100 VAL A CA 1
ATOM 787 C C . VAL A 1 100 ? 16.881 3.340 -8.764 1.00 98.06 100 VAL A C 1
ATOM 789 O O . VAL A 1 100 ? 16.475 4.481 -8.985 1.00 98.06 100 VAL A O 1
ATOM 792 N N . LEU A 1 101 ? 16.766 2.732 -7.588 1.00 98.19 101 LEU A N 1
ATOM 793 C CA . LEU A 1 101 ? 16.227 3.343 -6.383 1.00 98.19 101 LEU A CA 1
ATOM 794 C C . LEU A 1 101 ? 17.410 3.744 -5.508 1.00 98.19 101 LEU A C 1
ATOM 796 O O . LEU A 1 101 ? 18.115 2.878 -4.991 1.00 98.19 101 LEU A O 1
ATOM 800 N N . ASP A 1 102 ? 17.647 5.045 -5.367 1.00 97.56 102 ASP A N 1
ATOM 801 C CA . ASP A 1 102 ? 18.646 5.562 -4.434 1.00 97.56 102 ASP A CA 1
ATOM 802 C C . ASP A 1 102 ? 18.033 5.552 -3.028 1.00 97.56 102 ASP A C 1
ATOM 804 O O . ASP A 1 102 ? 16.930 6.066 -2.837 1.00 97.56 102 ASP A O 1
ATOM 808 N N . LEU A 1 103 ? 18.706 4.956 -2.040 1.00 96.75 103 LEU A N 1
ATOM 809 C CA . LEU A 1 103 ? 18.096 4.651 -0.742 1.00 96.75 103 LEU A CA 1
ATOM 810 C C . LEU A 1 103 ? 18.558 5.576 0.387 1.00 96.75 103 LEU A C 1
ATOM 812 O O . LEU A 1 103 ? 19.662 6.135 0.384 1.00 96.75 103 LEU A O 1
ATOM 816 N N . LYS A 1 104 ? 17.697 5.733 1.398 1.00 94.19 104 LYS A N 1
ATOM 817 C CA . LYS A 1 104 ? 18.016 6.441 2.645 1.00 94.19 104 LYS A CA 1
ATOM 818 C C . LYS A 1 104 ? 18.945 5.631 3.541 1.00 94.19 104 LYS A C 1
ATOM 820 O O . LYS A 1 104 ? 19.864 6.213 4.112 1.00 94.19 104 LYS A O 1
ATOM 825 N N . SER A 1 105 ? 18.727 4.324 3.592 1.00 92.00 105 SER A N 1
ATOM 826 C CA . SER A 1 105 ? 19.476 3.343 4.371 1.00 92.00 105 SER A CA 1
ATOM 827 C C . SER A 1 105 ? 19.453 1.986 3.665 1.00 92.00 105 SER A C 1
ATOM 829 O O . SER A 1 105 ? 18.687 1.779 2.721 1.00 92.00 105 SER A O 1
ATOM 831 N N . LYS A 1 106 ? 20.279 1.047 4.135 1.00 93.06 106 LYS A N 1
ATOM 832 C CA . LYS A 1 106 ? 20.265 -0.343 3.677 1.00 93.06 106 LYS A CA 1
ATOM 833 C C . LYS A 1 106 ? 18.875 -0.957 3.859 1.00 93.06 106 LYS A C 1
ATOM 835 O O . LYS A 1 106 ? 18.249 -0.771 4.899 1.00 93.06 106 LYS A O 1
ATOM 840 N N . VAL A 1 107 ? 18.426 -1.717 2.861 1.00 94.31 107 VAL A N 1
ATOM 841 C CA . VAL A 1 107 ? 17.125 -2.410 2.835 1.00 94.31 107 VAL A CA 1
ATOM 842 C C . VAL A 1 107 ? 17.291 -3.880 2.456 1.00 94.31 107 VAL A C 1
ATOM 844 O O . VAL A 1 107 ? 18.314 -4.283 1.900 1.00 94.31 107 VAL A O 1
ATOM 847 N N . ARG A 1 108 ? 16.263 -4.682 2.731 1.00 93.62 108 ARG A N 1
ATOM 848 C CA . ARG A 1 108 ? 16.083 -6.036 2.204 1.00 93.62 108 ARG A CA 1
ATOM 849 C C . ARG A 1 108 ? 15.010 -5.987 1.112 1.00 93.62 108 ARG A C 1
ATOM 851 O O . ARG A 1 108 ? 13.829 -5.936 1.457 1.00 93.62 108 ARG A O 1
ATOM 858 N N . PRO A 1 109 ? 15.396 -5.951 -0.174 1.00 95.00 109 PRO A N 1
ATOM 859 C CA . PRO A 1 109 ? 14.430 -5.906 -1.256 1.00 95.00 109 PRO A CA 1
ATOM 860 C C . PRO A 1 109 ? 13.829 -7.301 -1.492 1.00 95.00 109 PRO A C 1
ATOM 862 O O . PRO A 1 109 ? 14.544 -8.304 -1.500 1.00 95.00 109 PRO A O 1
ATOM 865 N N . LYS A 1 110 ? 12.519 -7.357 -1.709 1.00 94.00 110 LYS A N 1
ATOM 866 C CA . LYS A 1 110 ? 11.787 -8.519 -2.223 1.00 94.00 110 LYS A CA 1
ATOM 867 C C . LYS A 1 110 ? 11.042 -8.096 -3.484 1.00 94.00 110 LYS A C 1
ATOM 869 O O . LYS A 1 110 ? 10.656 -6.938 -3.615 1.00 94.00 110 LYS A O 1
ATOM 874 N N . SER A 1 111 ? 10.827 -9.024 -4.410 1.00 94.19 111 SER A N 1
ATOM 875 C CA . SER A 1 111 ? 10.015 -8.755 -5.598 1.00 94.19 111 SER A CA 1
ATOM 876 C C . SER A 1 111 ? 9.200 -9.964 -6.008 1.00 94.19 111 SER A C 1
ATOM 878 O O . SER A 1 111 ? 9.715 -11.078 -5.949 1.00 94.19 111 SER A O 1
ATOM 880 N N . PHE A 1 112 ? 7.992 -9.733 -6.505 1.00 93.44 112 PHE A N 1
ATOM 881 C CA . PHE A 1 112 ? 7.116 -10.769 -7.042 1.00 93.44 112 PHE A CA 1
ATOM 882 C C . PHE A 1 112 ? 6.187 -10.177 -8.106 1.00 93.44 112 PHE A C 1
ATOM 884 O O . PHE A 1 112 ? 5.918 -8.974 -8.122 1.00 93.44 112 PHE A O 1
ATOM 891 N N . GLN A 1 113 ? 5.706 -11.025 -9.013 1.00 93.12 113 GLN A N 1
ATOM 892 C CA . GLN A 1 113 ? 4.782 -10.618 -10.069 1.00 93.12 113 GLN A CA 1
ATOM 893 C C . GLN A 1 113 ? 3.351 -11.008 -9.718 1.00 93.12 113 GLN A C 1
ATOM 895 O O . GLN A 1 113 ? 3.096 -12.111 -9.234 1.00 93.12 113 GLN A O 1
ATOM 900 N N . LEU A 1 114 ? 2.410 -10.121 -10.021 1.00 90.94 114 LEU A N 1
ATOM 901 C CA . LEU A 1 114 ? 0.983 -10.381 -9.910 1.00 90.94 114 LEU A CA 1
ATOM 902 C C . LEU A 1 114 ? 0.378 -10.538 -11.300 1.00 90.94 114 LEU A C 1
ATOM 904 O O . LEU A 1 114 ? 0.626 -9.744 -12.213 1.00 90.94 114 LEU A O 1
ATOM 908 N N . LYS A 1 115 ? -0.447 -11.575 -11.440 1.00 89.94 115 LYS A N 1
ATOM 909 C CA . LYS A 1 115 ? -1.304 -11.759 -12.611 1.00 89.94 115 LYS A CA 1
ATOM 910 C C . LYS A 1 115 ? -2.445 -10.730 -12.590 1.00 89.94 115 LYS A C 1
ATOM 912 O O . LYS A 1 115 ? -2.779 -10.230 -11.511 1.00 89.94 115 LYS A O 1
ATOM 917 N N . PRO A 1 116 ? -3.068 -10.456 -13.748 1.00 90.00 116 PRO A N 1
ATOM 918 C CA . PRO A 1 116 ? -4.223 -9.581 -13.819 1.00 90.00 116 PRO A CA 1
ATOM 919 C C . PRO A 1 116 ? -5.334 -10.054 -12.883 1.00 90.00 116 PRO A C 1
ATOM 921 O O . PRO A 1 116 ? -5.630 -11.251 -12.803 1.00 90.00 116 PRO A O 1
ATOM 924 N N . HIS A 1 117 ? -5.942 -9.110 -12.172 1.00 82.19 117 HIS A N 1
ATOM 925 C CA . HIS A 1 117 ? -7.050 -9.373 -11.264 1.00 82.19 117 HIS A CA 1
ATOM 926 C C . HIS A 1 117 ? -7.985 -8.164 -11.201 1.00 82.19 117 HIS A C 1
ATOM 928 O O . HIS A 1 117 ? -7.552 -7.054 -10.888 1.00 82.19 117 HIS A O 1
ATOM 934 N N . ARG A 1 118 ? -9.279 -8.392 -11.465 1.00 80.19 118 ARG A N 1
ATOM 935 C CA . ARG A 1 118 ? -10.291 -7.332 -11.633 1.00 80.19 118 ARG A CA 1
ATOM 936 C C . ARG A 1 118 ? -9.811 -6.288 -12.656 1.00 80.19 118 ARG A C 1
ATOM 938 O O . ARG A 1 118 ? -9.524 -6.663 -13.787 1.00 80.19 118 ARG A O 1
ATOM 945 N N . ASP A 1 119 ? -9.710 -5.025 -12.252 1.00 81.19 119 ASP A N 1
ATOM 946 C CA . ASP A 1 119 ? -9.329 -3.902 -13.114 1.00 81.19 119 ASP A CA 1
ATOM 947 C C . ASP A 1 119 ? -7.803 -3.712 -13.227 1.00 81.19 119 ASP A C 1
ATOM 949 O O . ASP A 1 119 ? -7.342 -2.846 -13.968 1.00 81.19 119 ASP A O 1
ATOM 953 N N . TYR A 1 120 ? -7.005 -4.508 -12.506 1.00 84.44 120 TYR A N 1
ATOM 954 C CA . TYR A 1 120 ? -5.546 -4.410 -12.518 1.00 84.44 120 TYR A CA 1
ATOM 955 C C . TYR A 1 120 ? -4.927 -5.380 -13.527 1.00 84.44 120 TYR A C 1
ATOM 957 O O . TYR A 1 120 ? -5.250 -6.571 -13.536 1.00 84.44 120 TYR A O 1
ATOM 965 N N . GLY A 1 121 ? -3.997 -4.867 -14.337 1.00 90.88 121 GLY A N 1
ATOM 966 C CA . GLY A 1 121 ? -3.188 -5.643 -15.278 1.00 90.88 121 GLY A CA 1
ATOM 967 C C . GLY A 1 121 ? -2.060 -6.439 -14.611 1.00 90.88 121 GLY A C 1
ATOM 968 O O . GLY A 1 121 ? -2.089 -6.733 -13.410 1.00 90.88 121 GLY A O 1
ATOM 969 N N . HIS A 1 122 ? -1.048 -6.801 -15.404 1.00 94.94 122 HIS A N 1
ATOM 970 C CA . HIS A 1 122 ? 0.166 -7.409 -14.863 1.00 94.94 122 HIS A CA 1
ATOM 971 C C . HIS A 1 122 ? 0.912 -6.387 -14.012 1.00 94.94 122 HIS A C 1
ATOM 973 O O . HIS A 1 122 ? 0.981 -5.212 -14.359 1.00 94.94 122 HIS A O 1
ATOM 979 N N . ARG A 1 123 ? 1.470 -6.824 -12.883 1.00 95.50 123 ARG A N 1
ATOM 980 C CA . ARG A 1 123 ? 2.207 -5.934 -11.979 1.00 95.50 123 ARG A CA 1
ATOM 981 C C . ARG A 1 123 ? 3.489 -6.597 -11.515 1.00 95.50 123 ARG A C 1
ATOM 983 O O . ARG A 1 123 ? 3.475 -7.778 -11.172 1.00 95.50 123 ARG A O 1
ATOM 990 N N . LEU A 1 124 ? 4.574 -5.834 -11.455 1.00 96.31 124 LEU A N 1
ATOM 991 C CA . LEU A 1 124 ? 5.774 -6.208 -10.713 1.00 96.31 124 LEU A CA 1
ATOM 992 C C . LEU A 1 124 ? 5.812 -5.391 -9.424 1.00 96.31 124 LEU A C 1
ATOM 994 O O . LEU A 1 124 ? 5.899 -4.165 -9.463 1.00 96.31 124 LEU A O 1
ATOM 998 N N . VAL A 1 125 ? 5.746 -6.081 -8.290 1.00 95.62 125 VAL A N 1
ATOM 999 C CA . VAL A 1 125 ? 5.815 -5.475 -6.959 1.00 95.62 125 VAL A CA 1
ATOM 1000 C C . VAL A 1 125 ? 7.238 -5.602 -6.436 1.00 95.62 125 VAL A C 1
ATOM 1002 O O . VAL A 1 125 ? 7.840 -6.673 -6.527 1.00 95.62 125 VAL A O 1
ATOM 1005 N N . ILE A 1 126 ? 7.771 -4.510 -5.894 1.00 96.56 126 ILE A N 1
ATOM 1006 C CA . ILE A 1 126 ? 9.068 -4.437 -5.231 1.00 96.56 126 ILE A CA 1
ATOM 1007 C C . ILE A 1 126 ? 8.852 -3.868 -3.833 1.00 96.56 126 ILE A C 1
ATOM 1009 O O . ILE A 1 126 ? 8.529 -2.691 -3.673 1.00 96.56 126 ILE A O 1
ATOM 1013 N N . ASP A 1 127 ? 9.084 -4.701 -2.826 1.00 93.94 127 ASP A N 1
ATOM 1014 C CA . ASP A 1 127 ? 9.014 -4.311 -1.426 1.00 93.94 127 ASP A CA 1
ATOM 1015 C C . ASP A 1 127 ? 10.405 -4.082 -0.869 1.00 93.94 127 ASP A C 1
ATOM 1017 O O . ASP A 1 127 ? 11.278 -4.950 -0.923 1.00 93.94 127 ASP A O 1
ATOM 1021 N N . LEU A 1 128 ? 10.612 -2.898 -0.308 1.00 94.12 128 LEU A N 1
ATOM 1022 C CA . LEU A 1 128 ? 11.832 -2.530 0.385 1.00 94.12 128 LEU A CA 1
ATOM 1023 C C . LEU A 1 128 ? 11.537 -2.525 1.875 1.00 94.12 128 LEU A C 1
ATOM 1025 O O . LEU A 1 128 ? 10.865 -1.616 2.350 1.00 94.12 128 LEU A O 1
ATOM 1029 N N . HIS A 1 129 ? 12.044 -3.505 2.615 1.00 91.12 129 HIS A N 1
ATOM 1030 C CA . HIS A 1 129 ? 11.927 -3.513 4.073 1.00 91.12 129 HIS A CA 1
ATOM 1031 C C . HIS A 1 129 ? 13.223 -3.043 4.712 1.00 91.12 129 HIS A C 1
ATOM 1033 O O . HIS A 1 129 ? 14.315 -3.390 4.248 1.00 91.12 129 HIS A O 1
ATOM 1039 N N . GLN A 1 130 ? 13.127 -2.313 5.820 1.00 87.38 130 GLN A N 1
ATOM 1040 C CA . GLN A 1 130 ? 14.298 -2.138 6.667 1.00 87.38 130 GLN A CA 1
ATOM 1041 C C . GLN A 1 130 ? 14.784 -3.517 7.149 1.00 87.38 130 GLN A C 1
ATOM 1043 O O . GLN A 1 130 ? 13.969 -4.397 7.448 1.00 87.38 130 GLN A O 1
ATOM 1048 N N . PRO A 1 131 ? 16.105 -3.757 7.219 1.00 81.31 131 PRO A N 1
ATOM 1049 C CA . PRO A 1 131 ? 16.633 -4.930 7.883 1.00 81.31 131 PRO A CA 1
ATOM 1050 C C . PRO A 1 131 ? 16.107 -4.891 9.311 1.00 81.31 131 PRO A C 1
ATOM 1052 O O . PRO A 1 131 ? 16.358 -3.934 10.042 1.00 81.31 131 PRO A O 1
ATOM 1055 N N . ARG A 1 132 ? 15.326 -5.905 9.683 1.00 69.75 132 ARG A N 1
ATOM 1056 C CA . ARG A 1 132 ? 14.819 -6.034 11.042 1.00 69.75 132 ARG A CA 1
ATOM 1057 C C . ARG A 1 132 ? 16.025 -6.000 11.978 1.00 69.75 132 ARG A C 1
ATOM 1059 O O . ARG A 1 132 ? 16.852 -6.906 11.928 1.00 69.75 132 ARG A O 1
ATOM 1066 N N . SER A 1 133 ? 16.136 -4.951 12.794 1.00 53.41 133 SER A N 1
ATOM 1067 C CA . SER A 1 133 ? 16.979 -5.017 13.983 1.00 53.41 133 SER A CA 1
ATOM 1068 C C . SER A 1 133 ? 16.486 -6.229 14.763 1.00 53.41 133 SER A C 1
ATOM 1070 O O . SER A 1 133 ? 15.274 -6.366 14.953 1.00 53.41 133 SER A O 1
ATOM 1072 N N . GLU A 1 134 ? 17.379 -7.128 15.165 1.00 46.47 134 GLU A N 1
ATOM 1073 C CA . GLU A 1 134 ? 17.084 -8.228 16.086 1.00 46.47 134 GLU A CA 1
ATOM 1074 C C . GLU A 1 134 ? 16.720 -7.677 17.480 1.00 46.47 134 GLU A C 1
ATOM 1076 O O . GLU A 1 134 ? 17.264 -8.066 18.505 1.00 46.47 134 GLU A O 1
ATOM 1081 N N . GLN A 1 135 ? 15.776 -6.745 17.562 1.00 44.41 135 GLN A N 1
ATOM 1082 C CA . GLN A 1 135 ? 14.969 -6.602 18.750 1.00 44.41 135 GLN A CA 1
ATOM 1083 C C . GLN A 1 135 ? 14.100 -7.848 18.782 1.00 44.41 135 GLN A C 1
ATOM 1085 O O . GLN A 1 135 ? 13.168 -8.003 17.983 1.00 44.41 135 GLN A O 1
ATOM 1090 N N . ALA A 1 136 ? 14.522 -8.773 19.648 1.00 42.66 136 ALA A N 1
ATOM 1091 C CA . ALA A 1 136 ? 13.833 -10.004 19.980 1.00 42.66 136 ALA A CA 1
ATOM 1092 C C . ALA A 1 136 ? 12.324 -9.769 19.911 1.00 42.66 136 ALA A C 1
ATOM 1094 O O . ALA A 1 136 ? 11.820 -8.799 20.487 1.00 42.66 136 ALA A O 1
ATOM 1095 N N . ALA A 1 137 ? 11.612 -10.636 19.180 1.00 47.84 137 ALA A N 1
ATOM 1096 C CA . ALA A 1 137 ? 10.162 -10.687 19.293 1.00 47.84 137 ALA A CA 1
ATOM 1097 C C . ALA A 1 137 ? 9.846 -10.645 20.793 1.00 47.84 137 ALA A C 1
ATOM 1099 O O . ALA A 1 137 ? 10.455 -11.435 21.524 1.00 47.84 137 ALA A O 1
ATOM 1100 N N . PRO A 1 138 ? 9.020 -9.698 21.277 1.00 49.38 138 PRO A N 1
ATOM 1101 C CA . PRO A 1 138 ? 8.711 -9.655 22.691 1.00 49.38 138 PRO A CA 1
ATOM 1102 C C . PRO A 1 138 ? 8.214 -11.048 23.049 1.00 49.38 138 PRO A C 1
ATOM 1104 O O . PRO A 1 138 ? 7.231 -11.523 22.475 1.00 49.38 138 PRO A O 1
ATOM 1107 N N . SER A 1 139 ? 8.963 -11.743 23.910 1.00 46.59 139 SER A N 1
ATOM 1108 C CA . SER A 1 139 ? 8.484 -12.980 24.501 1.00 46.59 139 SER A CA 1
ATOM 1109 C C . SER A 1 139 ? 7.156 -12.600 25.123 1.00 46.59 139 SER A C 1
ATOM 1111 O O . SER A 1 139 ? 7.104 -11.721 25.987 1.00 46.59 139 SER A O 1
ATOM 1113 N N . VAL A 1 140 ? 6.069 -13.166 24.603 1.00 52.19 140 VAL A N 1
ATOM 1114 C CA . VAL A 1 140 ? 4.724 -12.917 25.113 1.00 52.19 140 VAL A CA 1
ATOM 1115 C C . VAL A 1 140 ? 4.596 -13.677 26.432 1.00 52.19 140 VAL A C 1
ATOM 1117 O O . VAL A 1 140 ? 3.790 -14.587 26.589 1.00 52.19 140 VAL A O 1
ATOM 1120 N N . THR A 1 141 ? 5.411 -13.319 27.419 1.00 48.81 141 THR A N 1
ATOM 1121 C CA . THR A 1 141 ? 5.060 -13.502 28.815 1.00 48.81 141 THR A CA 1
ATOM 1122 C C . THR A 1 141 ? 3.871 -12.590 29.053 1.00 48.81 141 THR A C 1
ATOM 1124 O O . THR A 1 141 ? 4.013 -11.375 29.187 1.00 48.81 141 THR A O 1
ATOM 1127 N N . ARG A 1 142 ? 2.667 -13.176 29.049 1.00 55.72 142 ARG A N 1
ATOM 1128 C CA . ARG A 1 142 ? 1.507 -12.561 29.700 1.00 55.72 142 ARG A CA 1
ATOM 1129 C C . ARG A 1 142 ? 1.992 -12.123 31.078 1.00 55.72 142 ARG A C 1
ATOM 1131 O O . ARG A 1 142 ? 2.368 -12.980 31.875 1.00 55.72 142 ARG A O 1
ATOM 1138 N N . SER A 1 143 ? 2.035 -10.813 31.323 1.00 55.03 143 SER A N 1
ATOM 1139 C CA . SER A 1 143 ? 2.271 -10.301 32.668 1.00 55.03 143 SER A CA 1
ATOM 1140 C C . SER A 1 143 ? 1.262 -10.987 33.573 1.00 55.03 143 SER A C 1
ATOM 1142 O O . SER A 1 143 ? 0.056 -10.943 33.305 1.00 55.03 143 SER A O 1
ATOM 1144 N N . VAL A 1 144 ? 1.761 -11.694 34.584 1.00 56.59 144 VAL A N 1
ATOM 1145 C CA . VAL A 1 144 ? 0.910 -12.231 35.639 1.00 56.59 144 VAL A CA 1
ATOM 1146 C C . VAL A 1 144 ? 0.175 -11.035 36.240 1.00 56.59 144 VAL A C 1
ATOM 1148 O O . VAL A 1 144 ? 0.704 -9.930 36.314 1.00 56.59 144 VAL A O 1
ATOM 1151 N N . ASN A 1 145 ? -1.108 -11.226 36.502 1.00 60.25 145 ASN A N 1
ATOM 1152 C CA . ASN A 1 145 ? -2.028 -10.160 36.846 1.00 60.25 145 ASN A CA 1
ATOM 1153 C C . ASN A 1 145 ? -1.727 -9.681 38.279 1.00 60.25 145 ASN A C 1
ATOM 1155 O O . ASN A 1 145 ? -2.093 -10.365 39.232 1.00 60.25 145 ASN A O 1
ATOM 1159 N N . ASP A 1 146 ? -1.094 -8.518 38.446 1.00 64.75 146 ASP A N 1
ATOM 1160 C CA . ASP A 1 146 ? -0.714 -7.941 39.754 1.00 64.75 146 ASP A CA 1
ATOM 1161 C C . ASP A 1 146 ? -1.921 -7.419 40.574 1.00 64.75 146 ASP A C 1
ATOM 1163 O O . ASP A 1 146 ? -1.770 -6.626 41.504 1.00 64.75 146 ASP A O 1
ATOM 1167 N N . GLY A 1 147 ? -3.149 -7.794 40.196 1.00 65.06 147 GLY A N 1
ATOM 1168 C CA . GLY A 1 147 ? -4.392 -7.363 40.843 1.00 65.06 147 GLY A CA 1
ATOM 1169 C C . GLY A 1 147 ? -4.786 -5.901 40.591 1.00 65.06 147 GLY A C 1
ATOM 1170 O O . GLY A 1 147 ? -5.784 -5.444 41.145 1.00 65.06 147 GLY A O 1
ATOM 1171 N N . LYS A 1 148 ? -4.044 -5.160 39.756 1.00 68.75 148 LYS A N 1
ATOM 1172 C CA . LYS A 1 148 ? -4.377 -3.782 39.365 1.00 68.75 148 LYS A CA 1
ATOM 1173 C C . LYS A 1 148 ? -5.146 -3.756 38.039 1.00 68.75 148 LYS A C 1
ATOM 1175 O O . LYS A 1 148 ? -4.738 -4.448 37.106 1.00 68.75 148 LYS A O 1
ATOM 1180 N N . PRO A 1 149 ? -6.210 -2.941 37.912 1.00 73.12 149 PRO A N 1
ATOM 1181 C CA . PRO A 1 149 ? -6.832 -2.687 36.619 1.00 73.12 149 PRO A CA 1
ATOM 1182 C C . PRO A 1 149 ? -5.791 -2.086 35.670 1.00 73.12 149 PRO A C 1
ATOM 1184 O O . PRO A 1 149 ? -5.163 -1.080 36.001 1.00 73.12 149 PRO A O 1
ATOM 1187 N N . ARG A 1 150 ? -5.591 -2.717 34.512 1.00 88.56 150 ARG A N 1
ATOM 1188 C CA . ARG A 1 150 ? -4.811 -2.162 33.401 1.00 88.56 150 ARG A CA 1
ATOM 1189 C C . ARG A 1 150 ? -5.756 -1.725 32.293 1.00 88.56 150 ARG A C 1
ATOM 1191 O O . ARG A 1 150 ? -6.862 -2.255 32.196 1.00 88.56 150 ARG A O 1
ATOM 1198 N N . ASP A 1 151 ? -5.287 -0.827 31.438 1.00 92.12 151 ASP A N 1
ATOM 1199 C CA . ASP A 1 151 ? -6.050 -0.420 30.262 1.00 92.12 151 ASP A CA 1
ATOM 1200 C C . ASP A 1 151 ? -6.351 -1.624 29.355 1.00 92.12 151 ASP A C 1
ATOM 1202 O O . ASP A 1 151 ? -5.510 -2.516 29.167 1.00 92.12 151 ASP A O 1
ATOM 1206 N N . ILE A 1 152 ? -7.552 -1.621 28.776 1.00 95.31 152 ILE A N 1
ATOM 1207 C CA . ILE A 1 152 ? -7.966 -2.523 27.704 1.00 95.31 152 ILE A CA 1
ATOM 1208 C C . ILE A 1 152 ? -7.329 -2.019 26.414 1.00 95.31 152 ILE A C 1
ATOM 1210 O O . ILE A 1 152 ? -7.603 -0.904 25.959 1.00 95.31 152 ILE A O 1
ATOM 1214 N N . ILE A 1 153 ? -6.476 -2.842 25.813 1.00 96.81 153 ILE A N 1
ATOM 1215 C CA . ILE A 1 153 ? -5.785 -2.495 24.576 1.00 96.81 153 ILE A CA 1
ATOM 1216 C C . ILE A 1 153 ? -6.693 -2.843 23.394 1.00 96.81 153 ILE A C 1
ATOM 1218 O O . ILE A 1 153 ? -7.013 -4.011 23.171 1.00 96.81 153 ILE A O 1
ATOM 1222 N N . VAL A 1 154 ? -7.094 -1.836 22.620 1.00 97.88 154 VAL A N 1
ATOM 1223 C CA . VAL A 1 154 ? -7.964 -2.004 21.447 1.00 97.88 154 VAL A CA 1
ATOM 1224 C C . VAL A 1 154 ? -7.147 -1.786 20.182 1.00 97.88 154 VAL A C 1
ATOM 1226 O O . VAL A 1 154 ? -6.786 -0.657 19.857 1.00 97.88 154 VAL A O 1
ATOM 1229 N N . ALA A 1 155 ? -6.865 -2.862 19.453 1.00 98.25 155 ALA A N 1
ATOM 1230 C CA . ALA A 1 155 ? -6.303 -2.783 18.116 1.00 98.25 155 ALA A CA 1
ATOM 1231 C C . ALA A 1 155 ? -7.378 -2.325 17.119 1.00 98.25 155 ALA A C 1
ATOM 1233 O O . ALA A 1 155 ?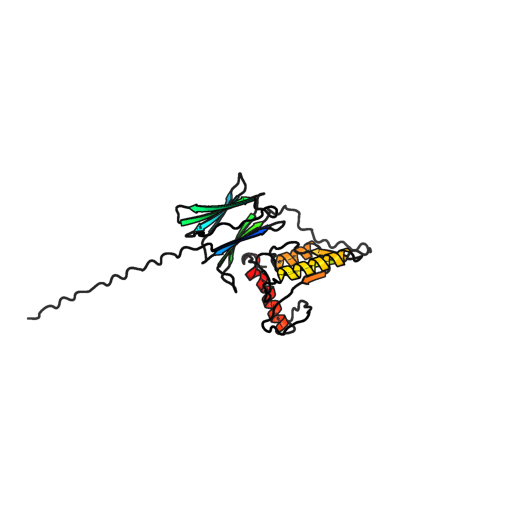 -8.427 -2.958 17.003 1.00 98.25 155 ALA A O 1
ATOM 1234 N N . ILE A 1 156 ? -7.110 -1.238 16.402 1.00 98.50 156 ILE A N 1
ATOM 1235 C CA . ILE A 1 156 ? -8.004 -0.645 15.408 1.00 98.50 156 ILE A CA 1
ATOM 1236 C C . ILE A 1 156 ? -7.386 -0.848 14.028 1.00 98.50 156 ILE A C 1
ATOM 1238 O O . ILE A 1 156 ? -6.340 -0.280 13.705 1.00 98.50 156 ILE A O 1
ATOM 1242 N N . ASP A 1 157 ? -8.046 -1.653 13.210 1.00 97.94 157 ASP A N 1
ATOM 1243 C CA . ASP A 1 157 ? -7.627 -1.979 11.858 1.00 97.94 157 ASP A CA 1
ATOM 1244 C C . ASP A 1 157 ? -8.480 -1.227 10.836 1.00 97.94 157 ASP A C 1
ATOM 1246 O O . ASP A 1 157 ? -9.675 -1.466 10.687 1.00 97.94 157 ASP A O 1
ATOM 1250 N N . ALA A 1 158 ? -7.859 -0.277 10.140 1.00 97.88 158 ALA A N 1
ATOM 1251 C CA . ALA A 1 158 ? -8.468 0.374 8.991 1.00 97.88 158 ALA A CA 1
ATOM 1252 C C . ALA A 1 158 ? -8.230 -0.508 7.756 1.00 97.88 158 ALA A C 1
ATOM 1254 O O . ALA A 1 158 ? -7.088 -0.596 7.280 1.00 97.88 158 ALA A O 1
ATOM 1255 N N . GLY A 1 159 ? -9.298 -1.123 7.235 1.00 95.88 159 GLY A N 1
ATOM 1256 C CA . GLY A 1 159 ? -9.251 -2.024 6.082 1.00 95.88 159 GLY A CA 1
ATOM 1257 C C . GLY A 1 159 ? -8.513 -1.436 4.873 1.00 95.88 159 GLY A C 1
ATOM 1258 O O . GLY A 1 159 ? -8.389 -0.209 4.723 1.00 95.88 159 GLY A O 1
ATOM 1259 N N . HIS A 1 160 ? -7.996 -2.325 4.023 1.00 95.38 160 HIS A N 1
ATOM 1260 C CA . HIS A 1 160 ? -7.274 -1.988 2.787 1.00 95.38 160 HIS A CA 1
ATOM 1261 C C . HIS A 1 160 ? -6.075 -1.047 3.022 1.00 95.38 160 HIS A C 1
ATOM 1263 O O . HIS A 1 160 ? -5.479 -1.046 4.105 1.00 95.38 160 HIS A O 1
ATOM 1269 N N . GLY A 1 161 ? -5.696 -0.255 2.016 1.00 94.31 161 GLY A N 1
ATOM 1270 C CA . GLY A 1 161 ? -4.612 0.720 2.091 1.00 94.31 161 GLY A CA 1
ATOM 1271 C C . GLY A 1 161 ? -3.603 0.555 0.961 1.00 94.31 161 GLY A C 1
ATOM 1272 O O . GLY A 1 161 ? -3.390 -0.534 0.429 1.00 94.31 161 GLY A O 1
ATOM 1273 N N . GLY A 1 162 ? -2.964 1.661 0.593 1.00 93.00 162 GLY A N 1
ATOM 1274 C CA . GLY A 1 162 ? -1.974 1.695 -0.469 1.00 93.00 162 GLY A CA 1
ATOM 1275 C C . GLY A 1 162 ? -2.569 1.315 -1.824 1.00 93.00 162 GLY A C 1
ATOM 1276 O O . GLY A 1 162 ? -3.451 2.016 -2.332 1.00 93.00 162 GLY A O 1
ATOM 1277 N N . GLU A 1 163 ? -2.063 0.220 -2.392 1.00 88.50 163 GLU A N 1
ATOM 1278 C CA . GLU A 1 163 ? -2.490 -0.351 -3.676 1.00 88.50 163 GLU A CA 1
ATOM 1279 C C . GLU A 1 163 ? -3.953 -0.792 -3.678 1.00 88.50 163 GLU A C 1
ATOM 1281 O O . GLU A 1 163 ? -4.621 -0.696 -4.707 1.00 88.50 163 GLU A O 1
ATOM 1286 N N . ASP A 1 164 ? -4.446 -1.253 -2.529 1.00 92.25 164 ASP A N 1
ATOM 1287 C CA . ASP A 1 164 ? -5.809 -1.732 -2.369 1.00 92.25 164 ASP A CA 1
ATOM 1288 C C . ASP A 1 164 ? -6.725 -0.572 -1.932 1.00 92.25 164 ASP A C 1
ATOM 1290 O O . ASP A 1 164 ? -6.604 -0.085 -0.800 1.00 92.25 164 ASP A O 1
ATOM 1294 N N . PRO A 1 165 ? -7.620 -0.069 -2.806 1.00 93.19 165 PRO A N 1
ATOM 1295 C CA . PRO A 1 165 ? -8.552 0.997 -2.462 1.00 93.19 165 PRO A CA 1
ATOM 1296 C C . PRO A 1 165 ? -9.758 0.510 -1.648 1.00 93.19 165 PRO A C 1
ATOM 1298 O O . PRO A 1 165 ? -10.493 1.358 -1.131 1.00 93.19 165 PRO A O 1
ATOM 1301 N N . GLY A 1 166 ? -9.970 -0.807 -1.562 1.00 93.06 166 GLY A N 1
ATOM 1302 C CA . GLY A 1 166 ? -11.244 -1.405 -1.181 1.00 93.06 166 GLY A CA 1
ATOM 1303 C C . GLY A 1 166 ? -12.361 -1.067 -2.169 1.00 93.06 166 GLY A C 1
ATOM 1304 O O . GLY A 1 166 ? -12.126 -0.802 -3.355 1.00 93.06 166 GLY A O 1
ATOM 1305 N N . ALA A 1 167 ? -13.600 -1.053 -1.693 1.00 92.75 167 ALA A N 1
ATOM 1306 C CA . ALA A 1 167 ? -14.755 -0.686 -2.490 1.00 92.75 167 ALA A CA 1
ATOM 1307 C C . ALA A 1 167 ? -14.659 0.740 -3.066 1.00 92.75 167 ALA A C 1
ATOM 1309 O O . ALA A 1 167 ? -14.270 1.707 -2.403 1.00 92.75 167 ALA A O 1
ATOM 1310 N N . LEU A 1 168 ? -15.091 0.879 -4.324 1.00 91.75 168 LEU A N 1
ATOM 1311 C CA . LEU A 1 168 ? -15.191 2.158 -5.023 1.00 91.75 168 LEU A CA 1
ATOM 1312 C C . LEU A 1 168 ? -16.648 2.626 -5.087 1.00 91.75 168 LEU A C 1
ATOM 1314 O O . LEU A 1 168 ? -17.522 1.998 -5.688 1.00 91.75 168 LEU A O 1
ATOM 1318 N N . GLY A 1 169 ? -16.912 3.782 -4.489 1.00 89.75 169 GLY A N 1
ATOM 1319 C CA . GLY A 1 169 ? -18.185 4.476 -4.588 1.00 89.75 169 GLY A CA 1
ATOM 1320 C C . GLY A 1 169 ? -18.384 5.114 -5.964 1.00 89.75 169 GLY A C 1
ATOM 1321 O O . GLY A 1 169 ? -17.441 5.472 -6.663 1.00 89.75 169 GLY A O 1
ATOM 1322 N N . ARG A 1 170 ? -19.646 5.368 -6.332 1.00 87.56 170 ARG A N 1
ATOM 1323 C CA . ARG A 1 170 ? -20.030 5.934 -7.645 1.00 87.56 170 ARG A CA 1
ATOM 1324 C C . ARG A 1 170 ? -19.316 7.225 -8.051 1.00 87.56 170 ARG A C 1
ATOM 1326 O O . ARG A 1 170 ? -19.248 7.526 -9.234 1.00 87.56 170 ARG A O 1
ATOM 1333 N N . ARG A 1 171 ? -18.898 8.028 -7.072 1.00 90.75 171 ARG A N 1
ATOM 1334 C CA . ARG A 1 171 ? -18.234 9.323 -7.280 1.00 90.75 171 ARG A CA 1
ATOM 1335 C C . ARG A 1 171 ? -16.715 9.244 -7.078 1.00 90.75 171 ARG A C 1
ATOM 1337 O O . ARG A 1 171 ? -16.086 10.277 -6.905 1.00 90.75 171 ARG A O 1
ATOM 1344 N N . GLY A 1 172 ? -16.145 8.039 -7.045 1.00 91.06 172 GLY A N 1
ATOM 1345 C CA . GLY A 1 172 ? -14.716 7.819 -6.808 1.00 91.06 172 GLY A CA 1
ATOM 1346 C C . GLY A 1 172 ? -14.308 7.810 -5.332 1.00 91.06 172 GLY A C 1
ATOM 1347 O O . GLY A 1 172 ? -13.120 7.825 -5.036 1.00 91.06 172 GLY A O 1
ATOM 1348 N N . THR A 1 173 ? -15.262 7.785 -4.394 1.00 94.94 173 THR A N 1
ATOM 1349 C CA . THR A 1 173 ? -14.962 7.569 -2.970 1.00 94.94 173 THR A CA 1
ATOM 1350 C C . THR A 1 173 ? -14.315 6.202 -2.795 1.00 94.94 173 THR A C 1
ATOM 1352 O O . THR A 1 173 ? -14.868 5.218 -3.277 1.00 94.94 173 THR A O 1
ATOM 1355 N N . ARG A 1 174 ? -13.177 6.135 -2.106 1.00 95.94 174 ARG A N 1
ATOM 1356 C CA . ARG A 1 174 ? -12.464 4.881 -1.849 1.00 95.94 174 ARG A CA 1
ATOM 1357 C C . ARG A 1 174 ? -12.695 4.462 -0.409 1.00 95.94 174 ARG A C 1
ATOM 1359 O O . ARG A 1 174 ? -12.562 5.284 0.500 1.00 95.94 174 ARG A O 1
ATOM 1366 N N . GLU A 1 175 ? -13.023 3.198 -0.206 1.00 96.75 175 GLU A N 1
ATOM 1367 C CA . GLU A 1 175 ? -13.231 2.620 1.117 1.00 96.75 175 GLU A CA 1
ATOM 1368 C C . GLU A 1 175 ? -12.050 2.890 2.050 1.00 96.75 175 GLU A C 1
ATOM 1370 O O . GLU A 1 175 ? -12.262 3.404 3.149 1.00 96.75 175 GLU A O 1
ATOM 1375 N N . LYS A 1 176 ? -10.813 2.672 1.582 1.00 96.88 176 LYS A N 1
ATOM 1376 C CA . LYS A 1 176 ? -9.591 2.870 2.380 1.00 96.88 176 LYS A CA 1
ATOM 1377 C C . LYS A 1 176 ? -9.469 4.253 3.038 1.00 96.88 176 LYS A C 1
ATOM 1379 O O . LYS A 1 176 ? -8.859 4.362 4.107 1.00 96.88 176 LYS A O 1
ATOM 1384 N N . ASP A 1 177 ? -10.037 5.288 2.409 1.00 97.62 177 ASP A N 1
ATOM 1385 C CA . ASP A 1 177 ? -10.023 6.671 2.898 1.00 97.62 177 ASP A CA 1
ATOM 1386 C C . ASP A 1 177 ? -11.093 6.861 3.983 1.00 97.62 177 ASP A C 1
ATOM 1388 O O . ASP A 1 177 ? -10.841 7.455 5.035 1.00 97.62 177 ASP A O 1
ATOM 1392 N N . VAL A 1 178 ? -12.288 6.314 3.743 1.00 97.62 178 VAL A N 1
ATOM 1393 C CA . VAL A 1 178 ? -13.427 6.376 4.667 1.00 97.62 178 VAL A CA 1
ATOM 1394 C C . VAL A 1 178 ? -13.107 5.626 5.956 1.00 97.62 178 VAL A C 1
ATOM 1396 O O . VAL A 1 178 ? -13.270 6.176 7.047 1.00 97.62 178 VAL A O 1
ATOM 1399 N N . VAL A 1 179 ? -12.603 4.397 5.849 1.00 98.12 179 VAL A N 1
ATOM 1400 C CA . VAL A 1 179 ? -12.312 3.552 7.014 1.00 98.12 179 VAL A CA 1
ATOM 1401 C C . VAL A 1 179 ? -11.160 4.110 7.846 1.00 98.12 179 VAL A C 1
ATOM 1403 O O . VAL A 1 179 ? -11.230 4.073 9.070 1.00 98.12 179 VAL A O 1
ATOM 1406 N N . MET A 1 180 ? -10.154 4.734 7.219 1.00 98.38 180 MET A N 1
ATOM 1407 C CA . MET A 1 180 ? -9.084 5.445 7.932 1.00 98.38 180 MET A CA 1
ATOM 1408 C C . MET A 1 180 ? -9.630 6.642 8.726 1.00 98.38 180 MET A C 1
ATOM 1410 O O . MET A 1 180 ? -9.246 6.853 9.878 1.00 98.38 180 MET A O 1
ATOM 1414 N N . ALA A 1 181 ? -10.559 7.413 8.152 1.00 98.38 181 ALA A N 1
ATOM 1415 C CA . ALA A 1 181 ? -11.190 8.525 8.860 1.00 98.38 181 ALA A CA 1
ATOM 1416 C C . ALA A 1 181 ? -12.019 8.048 10.067 1.00 98.38 181 ALA A C 1
ATOM 1418 O O . ALA A 1 181 ? -11.953 8.649 11.143 1.00 98.38 181 ALA A O 1
ATOM 1419 N N . ILE A 1 182 ? -12.766 6.948 9.916 1.00 98.38 182 ILE A N 1
ATOM 1420 C CA . ILE A 1 182 ? -13.529 6.335 11.014 1.00 98.38 182 ILE A CA 1
ATOM 1421 C C . ILE A 1 182 ? -12.578 5.798 12.093 1.00 98.38 182 ILE A C 1
ATOM 1423 O O . ILE A 1 182 ? -12.790 6.074 13.274 1.00 98.38 182 ILE A O 1
ATOM 1427 N N . ALA A 1 183 ? -11.510 5.099 11.702 1.00 98.50 183 ALA A N 1
ATOM 1428 C CA . ALA A 1 183 ? -10.522 4.534 12.616 1.00 98.50 183 ALA A CA 1
ATOM 1429 C C . ALA A 1 183 ? -9.844 5.611 13.475 1.00 98.50 183 ALA A C 1
ATOM 1431 O O . ALA A 1 183 ? -9.812 5.487 14.695 1.00 98.50 183 ALA A O 1
ATOM 1432 N N . ARG A 1 184 ? -9.412 6.727 12.872 1.00 98.50 184 ARG A N 1
ATOM 1433 C CA . ARG A 1 184 ? -8.846 7.876 13.607 1.00 98.50 184 ARG A CA 1
ATOM 1434 C C . ARG A 1 184 ? -9.847 8.514 14.568 1.00 98.50 184 ARG A C 1
ATOM 1436 O O . ARG A 1 184 ? -9.481 8.966 15.652 1.00 98.50 184 ARG A O 1
ATOM 1443 N N . LYS A 1 185 ? -11.128 8.556 14.192 1.00 98.50 185 LYS A N 1
ATOM 1444 C CA . LYS A 1 185 ? -12.179 9.041 15.092 1.00 98.50 185 LYS A CA 1
ATOM 1445 C C . LYS A 1 185 ? -12.351 8.104 16.290 1.00 98.50 185 LYS A C 1
ATOM 1447 O O . LYS A 1 185 ? -12.421 8.597 17.413 1.00 98.50 185 LYS A O 1
ATOM 1452 N N . LEU A 1 186 ? -12.379 6.789 16.062 1.00 98.31 186 LEU A N 1
ATOM 1453 C CA . LEU A 1 186 ? -12.454 5.783 17.125 1.00 98.31 186 LEU A CA 1
ATOM 1454 C C . LEU A 1 186 ? -11.230 5.845 18.047 1.00 98.31 186 LEU A C 1
ATOM 1456 O O . LEU A 1 186 ? -11.396 5.882 19.262 1.00 98.31 186 LEU A O 1
ATOM 1460 N N . GLU A 1 187 ? -10.026 5.930 17.483 1.00 98.38 187 GLU A N 1
ATOM 1461 C CA . GLU A 1 187 ? -8.781 6.116 18.233 1.00 98.38 187 GLU A CA 1
ATOM 1462 C C . GLU A 1 187 ? -8.886 7.333 19.156 1.00 98.38 187 GLU A C 1
ATOM 1464 O O . GLU A 1 187 ? -8.684 7.225 20.362 1.00 98.38 187 GLU A O 1
ATOM 1469 N N . SER A 1 188 ? -9.283 8.483 18.609 1.00 98.31 188 SER A N 1
ATOM 1470 C CA . SER A 1 188 ? -9.419 9.713 19.383 1.00 98.31 188 SER A CA 1
ATOM 1471 C C . SER A 1 188 ? -10.469 9.594 20.495 1.00 98.31 188 SER A C 1
ATOM 1473 O O . SER A 1 188 ? -10.301 10.173 21.567 1.00 98.31 188 SER A O 1
ATOM 1475 N N . MET A 1 189 ? -11.569 8.872 20.262 1.00 98.31 189 MET A N 1
ATOM 1476 C CA . MET A 1 189 ? -12.581 8.615 21.292 1.00 98.31 189 MET A CA 1
ATOM 1477 C C . MET A 1 189 ? -12.022 7.730 22.410 1.00 98.31 189 MET A C 1
ATOM 1479 O O . MET A 1 189 ? -12.139 8.100 23.573 1.00 98.31 189 MET A O 1
ATOM 1483 N N . LEU A 1 190 ? -11.352 6.627 22.067 1.00 97.69 190 LEU A N 1
ATOM 1484 C CA . LEU A 1 190 ? -10.765 5.703 23.040 1.00 97.69 190 LEU A CA 1
ATOM 1485 C C . LEU A 1 190 ? -9.629 6.338 23.849 1.00 97.69 190 LEU A C 1
ATOM 1487 O O . LEU A 1 190 ? -9.534 6.085 25.039 1.00 97.69 190 LEU A O 1
ATOM 1491 N N . GLN A 1 191 ? -8.818 7.218 23.254 1.00 96.81 191 GLN A N 1
ATOM 1492 C CA . GLN A 1 191 ? -7.786 7.978 23.981 1.00 96.81 191 GLN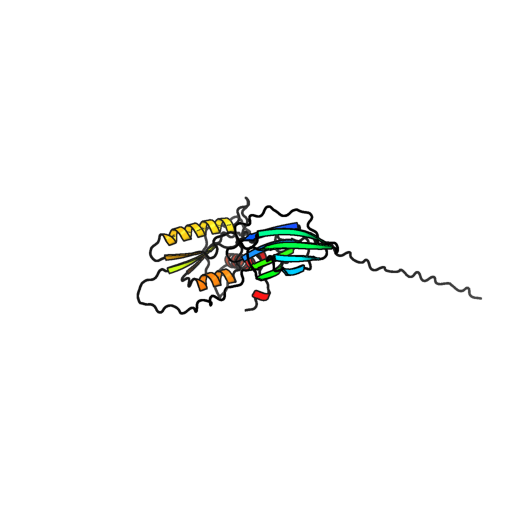 A CA 1
ATOM 1493 C C . GLN A 1 191 ? -8.356 8.873 25.093 1.00 96.81 191 GLN A C 1
ATOM 1495 O O . GLN A 1 191 ? -7.630 9.234 26.016 1.00 96.81 191 GLN A O 1
ATOM 1500 N N . ARG A 1 192 ? -9.627 9.285 24.986 1.00 97.31 192 ARG A N 1
ATOM 1501 C CA . ARG A 1 192 ? -10.300 10.125 25.990 1.00 97.31 192 ARG A CA 1
ATOM 1502 C C . ARG A 1 192 ? -11.068 9.314 27.030 1.00 97.31 192 ARG A C 1
ATOM 1504 O O . ARG A 1 192 ? -11.479 9.895 28.030 1.00 97.31 192 ARG A O 1
ATOM 1511 N N . GLU A 1 193 ? -11.274 8.023 26.792 1.00 96.94 193 GLU A N 1
ATOM 1512 C CA . GLU A 1 193 ? -12.042 7.151 27.673 1.00 96.94 193 GLU A CA 1
ATOM 1513 C C . GLU A 1 193 ? -11.103 6.472 28.686 1.00 96.94 193 GLU A C 1
ATOM 1515 O O . GLU A 1 193 ? -10.203 5.728 28.284 1.00 96.94 193 GLU A O 1
ATOM 1520 N N . PRO A 1 194 ? -11.274 6.701 30.001 1.00 95.25 194 PRO A N 1
ATOM 1521 C CA . PRO A 1 194 ? -10.446 6.054 31.013 1.00 95.25 194 PRO A CA 1
ATOM 1522 C C . PRO A 1 194 ? -10.521 4.523 30.935 1.00 95.25 194 PRO A C 1
ATOM 1524 O O . PRO A 1 194 ? -11.599 3.945 30.819 1.00 95.25 194 PRO A O 1
ATOM 1527 N N . GLY A 1 195 ? -9.370 3.857 31.052 1.00 94.88 195 GLY A N 1
ATOM 1528 C CA . GLY A 1 195 ? -9.280 2.396 31.014 1.00 94.88 195 GLY A CA 1
ATOM 1529 C C . GLY A 1 195 ? -9.164 1.795 29.611 1.00 94.88 195 GLY A C 1
ATOM 1530 O O . GLY A 1 195 ? -9.182 0.570 29.489 1.00 94.88 195 GLY A O 1
ATOM 1531 N N . PHE A 1 196 ? -9.012 2.610 28.560 1.00 96.31 196 PHE A N 1
ATOM 1532 C CA . PHE A 1 196 ? -8.767 2.142 27.195 1.00 96.31 196 PHE A CA 1
ATOM 1533 C C . PHE A 1 196 ? -7.466 2.695 26.618 1.00 96.31 196 PHE A C 1
ATOM 1535 O O . PHE A 1 196 ? -7.112 3.858 26.798 1.00 96.31 196 PHE A O 1
ATOM 1542 N N . LYS A 1 197 ? -6.779 1.853 25.843 1.00 97.19 197 LYS A N 1
ATOM 1543 C CA . LYS A 1 197 ? -5.592 2.225 25.077 1.00 97.19 197 LYS A CA 1
ATOM 1544 C C . LYS A 1 197 ? -5.752 1.776 23.623 1.00 97.19 197 LYS A C 1
ATOM 1546 O O . LYS A 1 197 ? -5.637 0.582 23.345 1.00 97.19 197 LYS A O 1
ATOM 1551 N N . PRO A 1 198 ? -6.006 2.689 22.674 1.00 97.81 198 PRO A N 1
ATOM 1552 C CA . PRO A 1 198 ? -6.090 2.315 21.271 1.00 97.81 198 PRO A CA 1
ATOM 1553 C C . PRO A 1 198 ? -4.702 2.081 20.666 1.00 97.81 198 PRO A C 1
ATOM 1555 O O . PRO A 1 198 ? -3.728 2.751 21.014 1.00 97.81 198 PRO A O 1
ATOM 1558 N N . VAL A 1 199 ? -4.631 1.136 19.733 1.00 97.50 199 VAL A N 1
ATOM 1559 C CA . VAL A 1 199 ? -3.454 0.833 18.916 1.00 97.50 199 VAL A CA 1
ATOM 1560 C C . VAL A 1 199 ? -3.898 0.734 17.467 1.00 97.50 199 VAL A C 1
ATOM 1562 O O . VAL A 1 199 ? -4.603 -0.193 17.085 1.00 97.50 199 VAL A O 1
ATOM 1565 N N . MET A 1 200 ? -3.479 1.681 16.641 1.00 97.94 200 MET A N 1
ATOM 1566 C CA . MET A 1 200 ? -3.757 1.638 15.209 1.00 97.94 200 MET A CA 1
ATOM 1567 C C . MET A 1 200 ? -2.871 0.599 14.516 1.00 97.94 200 MET A C 1
ATOM 1569 O O . MET A 1 200 ? -1.656 0.585 14.711 1.00 97.94 200 MET A O 1
ATOM 1573 N N . ILE A 1 201 ? -3.470 -0.247 13.677 1.00 96.69 201 ILE A N 1
ATOM 1574 C CA . ILE A 1 201 ? -2.742 -1.248 12.882 1.00 96.69 201 ILE A CA 1
ATOM 1575 C C . ILE A 1 201 ? -2.016 -0.607 11.697 1.00 96.69 201 ILE A C 1
ATOM 1577 O O . ILE A 1 201 ? -0.874 -0.960 11.419 1.00 96.69 201 ILE A O 1
ATOM 1581 N N . ARG A 1 202 ? -2.632 0.389 11.049 1.00 95.25 202 ARG A N 1
ATOM 1582 C CA . ARG A 1 202 ? -1.946 1.306 10.128 1.00 95.25 202 ARG A CA 1
ATOM 1583 C C . ARG A 1 202 ? -2.306 2.745 10.450 1.00 95.25 202 ARG A C 1
ATOM 1585 O O . ARG A 1 202 ? -3.445 3.037 10.802 1.00 95.25 202 ARG A O 1
ATOM 1592 N N . ASN A 1 203 ? -1.353 3.645 10.231 1.00 93.38 203 ASN A N 1
ATOM 1593 C CA . ASN A 1 203 ? -1.526 5.087 10.445 1.00 93.38 203 ASN A CA 1
ATOM 1594 C C . ASN A 1 203 ? -1.459 5.922 9.159 1.00 93.38 203 ASN A C 1
ATOM 1596 O O . ASN A 1 203 ? -1.731 7.123 9.193 1.00 93.38 203 ASN A O 1
ATOM 1600 N N . GLY A 1 204 ? -1.127 5.299 8.025 1.00 92.94 204 GLY A N 1
ATOM 1601 C CA . GLY A 1 204 ? -0.991 5.953 6.723 1.00 92.94 204 GLY A CA 1
ATOM 1602 C C . GLY A 1 204 ? -1.696 5.193 5.600 1.00 92.94 204 GLY A C 1
ATOM 1603 O O . GLY A 1 204 ? -2.373 4.189 5.837 1.00 92.94 204 GLY A O 1
ATOM 1604 N N . ASP A 1 205 ? -1.551 5.694 4.375 1.00 94.62 205 ASP A N 1
ATOM 1605 C CA . ASP A 1 205 ? -2.083 5.067 3.160 1.00 94.62 205 ASP A CA 1
ATOM 1606 C C . ASP A 1 205 ? -1.050 4.128 2.521 1.00 94.62 205 ASP A C 1
ATOM 1608 O O . ASP A 1 205 ? -0.497 4.392 1.456 1.00 94.62 205 ASP A O 1
ATOM 1612 N N . TYR A 1 206 ? -0.785 3.023 3.208 1.00 92.50 206 TYR A N 1
ATOM 1613 C CA . TYR A 1 206 ? 0.045 1.927 2.725 1.00 92.50 206 TYR A CA 1
ATOM 1614 C C . TYR A 1 206 ? -0.674 0.599 2.939 1.00 92.50 206 TYR A C 1
ATOM 1616 O O . TYR A 1 206 ? -1.575 0.486 3.776 1.00 92.50 206 TYR A O 1
ATOM 1624 N N . TYR A 1 207 ? -0.288 -0.388 2.139 1.00 91.19 207 TYR A N 1
ATOM 1625 C CA . TYR A 1 207 ? -0.827 -1.733 2.230 1.00 91.19 207 TYR A CA 1
ATOM 1626 C C . TYR A 1 207 ? -0.241 -2.467 3.442 1.00 91.19 207 TYR A C 1
ATOM 1628 O O . TYR A 1 207 ? 0.931 -2.295 3.761 1.00 91.19 207 TYR A O 1
ATOM 1636 N N . LEU A 1 208 ? -1.053 -3.304 4.086 1.00 89.88 208 LEU A N 1
ATOM 1637 C CA . LEU A 1 208 ? -0.616 -4.320 5.044 1.00 89.88 208 LEU A CA 1
ATOM 1638 C C . LEU A 1 208 ? -1.338 -5.619 4.708 1.00 89.88 208 LEU A C 1
ATOM 1640 O O . LEU A 1 208 ? -2.564 -5.601 4.523 1.00 89.88 208 LEU A O 1
ATOM 1644 N N . SER A 1 209 ? -0.601 -6.729 4.676 1.00 89.06 209 SER A N 1
ATOM 1645 C CA . SER A 1 209 ? -1.200 -8.049 4.489 1.00 89.06 209 SER A CA 1
ATOM 1646 C C . SER A 1 209 ? -2.115 -8.418 5.651 1.00 89.06 209 SER A C 1
ATOM 1648 O O . SER A 1 209 ? -1.960 -7.929 6.776 1.00 89.06 209 SER A O 1
ATOM 1650 N N . LEU A 1 210 ? -3.058 -9.327 5.402 1.00 88.31 210 LEU A N 1
ATOM 1651 C CA . LEU A 1 210 ? -3.973 -9.797 6.447 1.00 88.31 210 LEU A CA 1
ATOM 1652 C C . LEU A 1 210 ? -3.212 -10.397 7.646 1.00 88.31 210 LEU A C 1
ATOM 1654 O O . LEU A 1 210 ? -3.568 -10.151 8.800 1.00 88.31 210 LEU A O 1
ATOM 1658 N N . ARG A 1 211 ? -2.109 -11.112 7.385 1.00 85.88 211 ARG A N 1
ATOM 1659 C CA . ARG A 1 211 ? -1.235 -11.685 8.422 1.00 85.88 211 ARG A CA 1
ATOM 1660 C C . ARG A 1 211 ? -0.534 -10.603 9.246 1.00 85.88 211 ARG A C 1
ATOM 1662 O O . ARG A 1 211 ? -0.579 -10.656 10.475 1.00 85.88 211 ARG A O 1
ATOM 1669 N N . GLU A 1 212 ? 0.057 -9.594 8.606 1.00 87.38 212 GLU A N 1
ATOM 1670 C CA . GLU A 1 212 ? 0.754 -8.497 9.301 1.00 87.38 212 GLU A CA 1
ATOM 1671 C C . GLU A 1 212 ? -0.174 -7.696 10.220 1.00 87.38 212 GLU A C 1
ATOM 1673 O O . GLU A 1 212 ? 0.243 -7.278 11.306 1.00 87.38 212 GLU A O 1
ATOM 1678 N N . ARG A 1 213 ? -1.443 -7.517 9.826 1.00 93.56 213 ARG A N 1
ATOM 1679 C CA . ARG A 1 213 ? -2.463 -6.858 10.659 1.00 93.56 213 ARG A CA 1
ATOM 1680 C C . ARG A 1 213 ? -2.668 -7.605 11.975 1.00 93.56 213 ARG A C 1
ATOM 1682 O O . ARG A 1 213 ? -2.586 -7.013 13.054 1.00 93.56 213 ARG A O 1
ATOM 1689 N N . VAL A 1 214 ? -2.853 -8.923 11.891 1.00 90.12 214 VAL A N 1
ATOM 1690 C CA . VAL A 1 214 ? -3.034 -9.797 13.059 1.00 90.12 214 VAL A CA 1
ATOM 1691 C C . VAL A 1 214 ? -1.768 -9.843 13.916 1.00 90.12 214 VAL A C 1
ATOM 1693 O O . VAL A 1 214 ? -1.842 -9.744 15.143 1.00 90.12 214 VAL A O 1
ATOM 1696 N N . GLU A 1 215 ? -0.593 -9.963 13.301 1.00 88.56 215 GLU A N 1
ATOM 1697 C CA . GLU A 1 215 ? 0.679 -9.973 14.027 1.00 88.56 215 GLU A CA 1
ATOM 1698 C C . GLU A 1 215 ? 0.931 -8.664 14.775 1.00 88.56 215 GLU A C 1
ATOM 1700 O O . GLU A 1 215 ? 1.416 -8.686 15.906 1.00 88.56 215 GLU A O 1
ATOM 1705 N N . THR A 1 216 ? 0.568 -7.525 14.184 1.00 89.31 216 THR A N 1
ATOM 1706 C CA . THR A 1 216 ? 0.699 -6.210 14.823 1.00 89.31 216 THR A CA 1
ATOM 1707 C C . THR A 1 216 ? -0.180 -6.111 16.067 1.00 89.31 216 THR A C 1
ATOM 1709 O O . THR A 1 216 ? 0.310 -5.718 17.127 1.00 89.31 216 THR A O 1
ATOM 1712 N N . ALA A 1 217 ? -1.432 -6.571 15.992 1.00 92.12 217 ALA A N 1
ATOM 1713 C CA . ALA A 1 217 ? -2.321 -6.640 17.150 1.00 92.12 217 ALA A CA 1
ATOM 1714 C C . ALA A 1 217 ? -1.785 -7.564 18.256 1.00 92.12 217 ALA A C 1
ATOM 1716 O O . ALA A 1 217 ? -1.794 -7.206 19.435 1.00 92.12 217 ALA A O 1
ATOM 1717 N N . ARG A 1 218 ? -1.267 -8.742 17.879 1.00 90.06 218 ARG A N 1
ATOM 1718 C CA . ARG A 1 218 ? -0.672 -9.706 18.821 1.00 90.06 218 ARG A CA 1
ATOM 1719 C C . ARG A 1 218 ? 0.570 -9.142 19.507 1.00 90.06 218 ARG A C 1
ATOM 1721 O O . ARG A 1 218 ? 0.693 -9.272 20.722 1.00 90.06 218 ARG A O 1
ATOM 1728 N N . ARG A 1 219 ? 1.466 -8.483 18.760 1.00 88.81 219 ARG A N 1
ATOM 1729 C CA . ARG A 1 219 ? 2.657 -7.808 19.313 1.00 88.81 219 ARG A CA 1
ATOM 1730 C C . ARG A 1 219 ? 2.283 -6.697 20.288 1.00 88.81 219 ARG A C 1
ATOM 1732 O O . ARG A 1 219 ? 2.964 -6.526 21.292 1.00 88.81 219 ARG A O 1
ATOM 1739 N N . ALA A 1 220 ? 1.196 -5.979 20.014 1.00 91.50 220 ALA A N 1
ATOM 1740 C CA . ALA A 1 220 ? 0.656 -4.964 20.911 1.00 91.50 220 ALA A CA 1
ATOM 1741 C C . ALA A 1 220 ? -0.078 -5.546 22.134 1.00 91.50 220 ALA A C 1
ATOM 1743 O O . ALA A 1 220 ? -0.515 -4.778 22.987 1.00 91.50 220 ALA A O 1
ATOM 1744 N N . GLN A 1 221 ? -0.218 -6.876 22.218 1.00 91.38 221 GLN A N 1
ATOM 1745 C CA . GLN A 1 221 ? -0.992 -7.575 23.246 1.00 91.38 221 GLN A CA 1
ATOM 1746 C C . GLN A 1 221 ? -2.432 -7.049 23.342 1.00 91.38 221 GLN A C 1
ATOM 1748 O O . GLN A 1 221 ? -2.960 -6.868 24.436 1.00 91.38 221 GLN A O 1
ATOM 1753 N N . ALA A 1 222 ? -3.051 -6.785 22.186 1.00 93.94 222 ALA A N 1
ATOM 1754 C CA . ALA A 1 222 ? -4.413 -6.278 22.120 1.00 93.94 222 ALA A CA 1
ATOM 1755 C C . ALA A 1 222 ? -5.413 -7.252 22.762 1.00 93.94 222 ALA A C 1
ATOM 1757 O O . ALA A 1 222 ? -5.379 -8.457 22.507 1.00 93.94 222 ALA A O 1
ATOM 1758 N N . ASP A 1 223 ? -6.318 -6.706 23.570 1.00 94.56 223 ASP A N 1
ATOM 1759 C CA . ASP A 1 223 ? -7.433 -7.429 24.182 1.00 94.56 223 ASP A CA 1
ATOM 1760 C C . ASP A 1 223 ? -8.626 -7.527 23.224 1.00 94.56 223 ASP A C 1
ATOM 1762 O O . ASP A 1 223 ? -9.374 -8.503 23.247 1.00 94.56 223 ASP A O 1
ATOM 1766 N N . LEU A 1 224 ? -8.789 -6.516 22.364 1.00 95.00 224 LEU A N 1
ATOM 1767 C CA . LEU A 1 224 ? -9.812 -6.448 21.327 1.00 95.00 224 LEU A CA 1
ATOM 1768 C C . LEU A 1 224 ? -9.181 -6.069 19.990 1.00 95.00 224 LEU A C 1
ATOM 1770 O O . LEU A 1 224 ? -8.302 -5.212 19.934 1.00 95.00 224 LEU A O 1
ATOM 1774 N N . PHE A 1 225 ? -9.672 -6.676 18.914 1.00 96.06 225 PHE A N 1
ATOM 1775 C CA . PHE A 1 225 ? -9.324 -6.321 17.543 1.00 96.06 225 PHE A CA 1
ATOM 1776 C C . PHE A 1 225 ? -10.589 -5.886 16.809 1.00 96.06 225 PHE A C 1
ATOM 1778 O O . PHE A 1 225 ? -11.544 -6.656 16.709 1.00 96.06 225 PHE A O 1
ATOM 1785 N N . VAL A 1 226 ? -10.600 -4.652 16.315 1.00 97.12 226 VAL A N 1
ATOM 1786 C CA . VAL A 1 226 ? -11.728 -4.059 15.597 1.00 97.12 226 VAL A CA 1
ATOM 1787 C C . VAL A 1 226 ? -11.260 -3.697 14.198 1.00 97.12 226 VAL A C 1
ATOM 1789 O O . VAL A 1 226 ? -10.518 -2.730 14.035 1.00 97.12 226 VAL A O 1
ATOM 1792 N N . SER A 1 227 ? -11.706 -4.459 13.200 1.00 96.88 227 SER A N 1
ATOM 1793 C CA . SER A 1 227 ? -11.493 -4.115 11.794 1.00 96.88 227 SER A CA 1
ATOM 1794 C C . SER A 1 227 ? -12.680 -3.335 11.244 1.00 96.88 227 SER A C 1
ATOM 1796 O O . SER A 1 227 ? -13.838 -3.659 11.520 1.00 96.88 227 SER A O 1
ATOM 1798 N N . ILE A 1 228 ? -12.381 -2.259 10.524 1.00 97.69 228 ILE A N 1
ATOM 1799 C CA . ILE A 1 228 ? -13.347 -1.289 10.020 1.00 97.69 228 ILE A CA 1
ATOM 1800 C C . ILE A 1 228 ? -13.319 -1.333 8.498 1.00 97.69 228 ILE A C 1
ATOM 1802 O O . ILE A 1 228 ? -12.292 -1.042 7.884 1.00 97.69 228 ILE A O 1
ATOM 1806 N N . HIS A 1 229 ? -14.487 -1.621 7.933 1.00 96.38 229 HIS A N 1
ATOM 1807 C CA . HIS A 1 229 ? -14.743 -1.712 6.502 1.00 96.38 229 HIS A CA 1
ATOM 1808 C C . HIS A 1 229 ? -15.963 -0.864 6.112 1.00 96.38 229 HIS A C 1
ATOM 1810 O O . HIS A 1 229 ? -16.809 -0.515 6.944 1.00 96.38 229 HIS A O 1
ATOM 1816 N N . ALA A 1 230 ? -16.030 -0.496 4.841 1.00 93.88 230 ALA A N 1
ATOM 1817 C CA . ALA A 1 230 ? -17.142 0.176 4.183 1.00 93.88 230 ALA A CA 1
ATOM 1818 C C . ALA A 1 230 ? -17.402 -0.499 2.826 1.00 93.88 230 ALA A C 1
ATOM 1820 O O . ALA A 1 230 ? -17.375 0.155 1.779 1.00 93.88 230 ALA A O 1
ATOM 1821 N N . ASP A 1 231 ? -17.649 -1.810 2.901 1.00 86.00 231 ASP A N 1
ATOM 1822 C CA . ASP A 1 231 ? -17.756 -2.734 1.775 1.00 86.00 231 ASP A CA 1
ATOM 1823 C C . ASP A 1 231 ? -18.800 -2.323 0.721 1.00 86.00 231 ASP A C 1
ATOM 1825 O O . ASP A 1 231 ? -19.704 -1.504 0.939 1.00 86.00 231 ASP A O 1
ATOM 1829 N N . ALA A 1 232 ? -18.752 -3.000 -0.428 1.00 84.25 232 ALA A N 1
ATOM 1830 C CA . ALA A 1 232 ? -19.771 -2.907 -1.466 1.00 84.25 232 ALA A CA 1
ATOM 1831 C C . ALA A 1 232 ? -20.463 -4.246 -1.742 1.00 84.25 232 ALA A C 1
ATOM 1833 O O . ALA A 1 232 ? -19.896 -5.328 -1.617 1.00 84.25 232 ALA A O 1
ATOM 1834 N N . PHE A 1 233 ? -21.706 -4.152 -2.214 1.00 84.06 233 PHE A N 1
ATOM 1835 C CA . PHE A 1 233 ? -22.488 -5.286 -2.693 1.00 84.06 233 PHE A CA 1
ATOM 1836 C C . PHE A 1 233 ? -23.033 -5.000 -4.097 1.00 84.06 233 PHE A C 1
ATOM 1838 O O . PHE A 1 233 ? -23.276 -3.844 -4.452 1.00 84.06 233 PHE A O 1
ATOM 1845 N N . HIS A 1 234 ? -23.257 -6.047 -4.900 1.00 80.88 234 HIS A N 1
ATOM 1846 C CA . HIS A 1 234 ? -23.748 -5.895 -6.278 1.00 80.88 234 HIS A CA 1
ATOM 1847 C C . HIS A 1 234 ? -25.104 -5.177 -6.350 1.00 80.88 234 HIS A C 1
ATOM 1849 O O . HIS A 1 234 ? -25.336 -4.352 -7.237 1.00 80.88 234 HIS A O 1
ATOM 1855 N N . ASP A 1 235 ? -26.000 -5.464 -5.399 1.00 83.00 235 ASP A N 1
ATOM 1856 C CA . ASP A 1 235 ? -27.267 -4.751 -5.274 1.00 83.00 235 ASP A CA 1
ATOM 1857 C C . ASP A 1 235 ? -27.076 -3.446 -4.501 1.00 83.00 235 ASP A C 1
ATOM 1859 O O . ASP A 1 235 ? -26.926 -3.419 -3.281 1.00 83.00 235 ASP A O 1
ATOM 1863 N N . ARG A 1 236 ? -27.170 -2.336 -5.227 1.00 82.62 236 ARG A N 1
ATOM 1864 C CA . ARG A 1 236 ? -26.976 -0.984 -4.695 1.00 82.62 236 ARG A CA 1
ATOM 1865 C C . ARG A 1 236 ? -28.099 -0.513 -3.761 1.00 82.62 236 ARG A C 1
ATOM 1867 O O . ARG A 1 236 ? -28.044 0.615 -3.272 1.00 82.62 236 ARG A O 1
ATOM 1874 N N . ARG A 1 237 ? -29.135 -1.332 -3.553 1.00 86.44 237 ARG A N 1
ATOM 1875 C CA . ARG A 1 237 ? -30.175 -1.120 -2.535 1.00 86.44 237 ARG A CA 1
ATOM 1876 C C . ARG A 1 237 ? -29.741 -1.609 -1.152 1.00 86.44 237 ARG A C 1
ATOM 1878 O O . ARG A 1 237 ? -30.324 -1.154 -0.168 1.00 86.44 237 ARG A O 1
ATOM 1885 N N . ALA A 1 238 ? -28.748 -2.501 -1.066 1.00 86.56 238 ALA A N 1
ATOM 1886 C CA . ALA A 1 238 ? -28.185 -2.945 0.205 1.00 86.56 238 ALA A CA 1
ATOM 1887 C C . ALA A 1 238 ? -27.507 -1.760 0.913 1.00 86.56 238 ALA A C 1
ATOM 1889 O O . ALA A 1 238 ? -26.675 -1.068 0.326 1.00 86.56 238 ALA A O 1
ATOM 1890 N N . ARG A 1 239 ? -27.921 -1.485 2.153 1.00 87.62 239 ARG A N 1
ATOM 1891 C CA . ARG A 1 239 ? -27.456 -0.346 2.955 1.00 87.62 239 ARG A CA 1
ATOM 1892 C C . ARG A 1 239 ? -27.667 -0.608 4.444 1.00 87.62 239 ARG A C 1
ATOM 1894 O O . ARG A 1 239 ? -28.564 -1.365 4.807 1.00 87.62 239 ARG A O 1
ATOM 1901 N N . GLY A 1 240 ? -26.919 0.106 5.277 1.00 90.62 240 GLY A N 1
ATOM 1902 C CA . GLY A 1 240 ? -26.959 -0.005 6.736 1.00 90.62 240 GLY A CA 1
ATOM 1903 C C . GLY A 1 240 ? -25.619 -0.470 7.294 1.00 90.62 240 GLY A C 1
ATOM 1904 O O . GLY A 1 240 ? -24.751 -0.902 6.540 1.00 90.62 240 GLY A O 1
ATOM 1905 N N . SER A 1 241 ? -25.452 -0.351 8.608 1.00 92.06 241 SER A N 1
ATOM 1906 C CA . SER A 1 241 ? -24.270 -0.859 9.306 1.00 92.06 241 SER A CA 1
ATOM 1907 C C . SER A 1 241 ? -24.451 -2.334 9.659 1.00 92.06 241 SER A C 1
ATOM 1909 O O . SER A 1 241 ? -25.559 -2.769 9.974 1.00 92.06 241 SER A O 1
ATOM 1911 N N . SER A 1 242 ? -23.357 -3.088 9.659 1.00 90.06 242 SER A N 1
ATOM 1912 C CA . SER A 1 242 ? -23.324 -4.501 10.043 1.00 90.06 242 SER A CA 1
ATOM 1913 C C . SER A 1 242 ? -22.089 -4.796 10.886 1.00 90.06 242 SER A C 1
ATOM 1915 O O . SER A 1 242 ? -21.063 -4.141 10.724 1.00 90.06 242 SER A O 1
ATOM 1917 N N . VAL A 1 243 ? -22.186 -5.792 11.766 1.00 90.88 243 VAL A N 1
ATOM 1918 C CA . VAL A 1 243 ? -21.060 -6.311 12.551 1.00 90.88 243 VAL A CA 1
ATOM 1919 C C . VAL A 1 243 ? -20.918 -7.793 12.242 1.00 90.88 243 VAL A C 1
ATOM 1921 O O . VAL A 1 243 ? -21.908 -8.526 12.260 1.00 90.88 243 VAL A O 1
ATOM 1924 N N . TYR A 1 244 ? -19.688 -8.221 11.978 1.00 87.25 244 TYR A N 1
ATOM 1925 C CA . TYR A 1 244 ? -19.341 -9.615 11.739 1.00 87.25 244 TYR A CA 1
ATOM 1926 C C . TYR A 1 244 ? -18.361 -10.094 12.804 1.00 87.25 244 TYR A C 1
ATOM 1928 O O . TYR A 1 244 ? -17.542 -9.330 13.309 1.00 87.25 244 TYR A O 1
ATOM 1936 N N . VAL A 1 245 ? -18.458 -11.376 13.131 1.00 86.88 245 VAL A N 1
ATOM 1937 C CA . VAL A 1 245 ? -17.512 -12.092 13.986 1.00 86.88 245 VAL A CA 1
ATOM 1938 C C . VAL A 1 245 ? -17.079 -13.353 13.251 1.00 86.88 245 VAL A C 1
ATOM 1940 O O . VAL A 1 245 ? -17.845 -13.897 12.450 1.00 86.88 245 VAL A O 1
ATOM 1943 N N . VAL A 1 246 ? -15.847 -13.800 13.492 1.00 81.56 246 VAL A N 1
ATOM 1944 C CA . VAL A 1 246 ? -15.315 -15.023 12.878 1.00 81.56 246 VAL A CA 1
ATOM 1945 C C . VAL A 1 246 ? -16.190 -16.220 13.268 1.00 81.56 246 VAL A C 1
ATOM 1947 O O . VAL A 1 246 ? -16.632 -16.330 14.410 1.00 81.56 246 VAL A O 1
ATOM 1950 N N . SER A 1 247 ? -16.451 -17.104 12.303 1.00 73.62 247 SER A N 1
ATOM 1951 C CA . SER A 1 247 ? -17.206 -18.345 12.483 1.00 73.62 247 SER A CA 1
ATOM 1952 C C . SER A 1 247 ? -16.434 -19.501 11.860 1.00 73.62 247 SER A C 1
ATOM 1954 O O . SER A 1 247 ? -16.246 -19.525 10.643 1.00 73.62 247 SER A O 1
ATOM 1956 N N . ASP A 1 248 ? -16.049 -20.483 12.675 1.00 65.38 248 ASP A N 1
ATOM 1957 C CA . ASP A 1 248 ? -15.393 -21.711 12.202 1.00 65.38 248 ASP A CA 1
ATOM 1958 C C . ASP A 1 248 ? -16.376 -22.647 11.465 1.00 65.38 248 ASP A C 1
ATOM 1960 O O . ASP A 1 248 ? -15.973 -23.499 10.678 1.00 65.38 248 ASP A O 1
ATOM 1964 N N . GLY A 1 249 ? -17.688 -22.470 11.681 1.00 63.31 249 GLY A N 1
ATOM 1965 C CA . GLY A 1 249 ? -18.764 -23.271 11.079 1.00 63.31 249 GLY A CA 1
ATOM 1966 C C . GLY A 1 249 ? -19.287 -22.748 9.734 1.00 63.31 249 GLY A C 1
ATOM 1967 O O . GLY A 1 249 ? -20.301 -23.240 9.239 1.00 63.31 249 GLY A O 1
ATOM 1968 N N . GLY A 1 250 ? -18.630 -21.740 9.151 1.00 64.69 250 GLY A N 1
ATOM 1969 C CA . GLY A 1 250 ? -19.053 -21.077 7.916 1.00 64.69 250 GLY A CA 1
ATOM 1970 C C . GLY A 1 250 ? -19.893 -19.815 8.143 1.00 64.69 250 GLY A C 1
ATOM 1971 O O . GLY A 1 250 ? -20.317 -19.495 9.256 1.00 64.69 250 GLY A O 1
ATOM 1972 N N . ALA A 1 251 ? -20.102 -19.050 7.069 1.00 71.19 251 ALA A N 1
ATOM 1973 C CA . ALA A 1 251 ? -20.782 -17.759 7.123 1.00 71.19 251 ALA A CA 1
ATOM 1974 C C . ALA A 1 251 ? -22.291 -17.894 7.401 1.00 71.19 251 ALA A C 1
ATOM 1976 O O . ALA A 1 251 ? -22.977 -18.726 6.809 1.00 71.19 251 ALA A O 1
ATOM 1977 N N . SER A 1 252 ? -22.828 -16.998 8.233 1.00 73.75 252 SER A N 1
ATOM 1978 C CA . SER A 1 252 ? -24.238 -16.993 8.657 1.00 73.75 252 SER A CA 1
ATOM 1979 C C . SER A 1 252 ? -25.238 -16.626 7.551 1.00 73.75 252 SER A C 1
ATOM 1981 O O . SER A 1 252 ? -26.445 -16.796 7.716 1.00 73.75 252 SER A O 1
ATOM 1983 N N . SER A 1 253 ? -24.765 -16.109 6.414 1.00 74.31 253 SER A N 1
ATOM 1984 C CA . SER A 1 253 ? -25.591 -15.782 5.251 1.00 74.31 253 SER A CA 1
ATOM 1985 C C . SER A 1 253 ? -24.767 -15.758 3.962 1.00 74.31 253 SER A C 1
ATOM 1987 O O . SER A 1 253 ? -23.538 -15.672 3.989 1.00 74.31 253 SER A O 1
ATOM 1989 N N . LYS A 1 254 ? -25.442 -15.766 2.804 1.00 71.12 254 LYS A N 1
ATOM 1990 C CA . LYS A 1 254 ? -24.775 -15.579 1.502 1.00 71.12 254 LYS A CA 1
ATOM 1991 C C . LYS A 1 254 ? -24.068 -14.222 1.397 1.00 71.12 254 LYS A C 1
ATOM 1993 O O . LYS A 1 254 ? -23.006 -14.162 0.792 1.00 71.12 254 LYS A O 1
ATOM 1998 N N . ALA A 1 255 ? -24.641 -13.168 1.984 1.00 63.81 255 ALA A N 1
ATOM 1999 C CA . ALA A 1 255 ? -24.028 -11.841 2.005 1.00 63.81 255 ALA A CA 1
ATOM 2000 C C . ALA A 1 255 ? -22.749 -11.835 2.854 1.00 63.81 255 ALA A C 1
ATOM 2002 O O . ALA A 1 255 ? -21.714 -11.390 2.377 1.00 63.81 255 ALA A O 1
ATOM 2003 N N . ALA A 1 256 ? -22.793 -12.432 4.051 1.00 74.44 256 ALA A N 1
ATOM 2004 C CA . ALA A 1 256 ? -21.618 -12.587 4.908 1.00 74.44 256 ALA A CA 1
ATOM 2005 C C . ALA A 1 256 ? -20.515 -13.415 4.230 1.00 74.44 256 ALA A C 1
ATOM 2007 O O . ALA A 1 256 ? -19.343 -13.073 4.332 1.00 74.44 256 ALA A O 1
ATOM 2008 N N . ARG A 1 257 ? -20.883 -14.476 3.495 1.00 78.88 257 ARG A N 1
ATOM 2009 C CA . ARG A 1 257 ? -19.915 -15.279 2.737 1.00 78.88 257 ARG A CA 1
ATOM 2010 C C . ARG A 1 257 ? -19.252 -14.477 1.623 1.00 78.88 257 ARG A C 1
ATOM 2012 O O . ARG A 1 257 ? -18.038 -14.503 1.509 1.00 78.88 257 ARG A O 1
ATOM 2019 N N . PHE A 1 258 ? -20.052 -13.771 0.826 1.00 75.00 258 PHE A N 1
ATOM 2020 C CA . PHE A 1 258 ? -19.546 -12.941 -0.266 1.00 75.00 258 PHE A CA 1
ATOM 2021 C C . PHE A 1 258 ? -18.584 -11.860 0.243 1.00 75.00 258 PHE A C 1
ATOM 2023 O O . PHE A 1 258 ? -17.524 -11.664 -0.341 1.00 75.00 258 PHE A O 1
ATOM 2030 N N . LEU A 1 259 ? -18.933 -11.195 1.349 1.00 80.00 259 LEU A N 1
ATOM 2031 C CA . LEU A 1 259 ? -18.067 -10.200 1.979 1.00 80.00 259 LEU A CA 1
ATOM 2032 C C . LEU A 1 259 ? -16.776 -10.838 2.494 1.00 80.00 259 LEU A C 1
ATOM 2034 O O . LEU A 1 259 ? -15.703 -10.370 2.149 1.00 80.00 259 LEU A O 1
ATOM 2038 N N . ALA A 1 260 ? -16.858 -11.960 3.215 1.00 82.12 260 ALA A N 1
ATOM 2039 C CA . ALA A 1 260 ? -15.666 -12.666 3.682 1.00 82.12 260 ALA A CA 1
ATOM 2040 C C . ALA A 1 260 ? -14.737 -13.076 2.524 1.00 82.12 260 ALA A C 1
ATOM 2042 O O . ALA A 1 260 ? -13.527 -12.915 2.622 1.00 82.12 260 ALA A O 1
ATOM 2043 N N . GLU A 1 261 ? -15.283 -13.577 1.413 1.00 83.31 261 GLU A N 1
ATOM 2044 C CA . GLU A 1 261 ? -14.500 -13.911 0.216 1.00 83.31 261 GLU A CA 1
ATOM 2045 C C . GLU A 1 261 ? -13.856 -12.667 -0.424 1.00 83.31 261 GLU A C 1
ATOM 2047 O O . GLU A 1 261 ? -12.695 -12.729 -0.831 1.00 83.31 261 GLU A O 1
ATOM 2052 N N . SER A 1 262 ? -14.575 -11.539 -0.485 1.00 80.50 262 SER A N 1
ATOM 2053 C CA . SER A 1 262 ? -14.039 -10.265 -0.985 1.00 80.50 262 SER A CA 1
ATOM 2054 C C . SER A 1 262 ? -12.900 -9.750 -0.106 1.00 80.50 262 SER A C 1
ATOM 2056 O O . SER A 1 262 ? -11.815 -9.485 -0.623 1.00 80.50 262 SER A O 1
ATOM 2058 N N . GLU A 1 263 ? -13.094 -9.694 1.209 1.00 83.75 263 GLU A N 1
ATOM 2059 C CA . GLU A 1 263 ? -12.097 -9.159 2.142 1.00 83.75 263 GLU A CA 1
ATOM 2060 C C . GLU A 1 263 ? -10.869 -10.067 2.255 1.00 83.75 263 GLU A C 1
ATOM 2062 O O . GLU A 1 263 ? -9.731 -9.598 2.262 1.00 83.75 263 GLU A O 1
ATOM 2067 N N . ASN A 1 264 ? -11.061 -11.386 2.185 1.00 84.75 264 ASN A N 1
ATOM 2068 C CA . ASN A 1 264 ? -9.950 -12.338 2.122 1.00 84.75 264 ASN A CA 1
ATOM 2069 C C . ASN A 1 264 ? -9.160 -12.257 0.800 1.00 84.75 264 ASN A C 1
ATOM 2071 O O . ASN A 1 264 ? -8.044 -12.775 0.715 1.00 84.75 264 ASN A O 1
ATOM 2075 N N . SER A 1 265 ? -9.709 -11.609 -0.236 1.00 79.62 265 SER A N 1
ATOM 2076 C CA . SER A 1 265 ? -9.022 -11.385 -1.512 1.00 79.62 265 SER A CA 1
ATOM 2077 C C . SER A 1 265 ? -8.149 -10.124 -1.535 1.00 79.62 265 SER A C 1
ATOM 2079 O O . SER A 1 265 ? -7.424 -9.925 -2.511 1.00 79.62 265 SER A O 1
ATOM 2081 N N . ALA A 1 266 ? -8.143 -9.314 -0.467 1.00 80.75 266 ALA A N 1
ATOM 2082 C CA . ALA A 1 266 ? -7.331 -8.095 -0.365 1.00 80.75 266 ALA A CA 1
ATOM 2083 C C . ALA A 1 266 ? -5.836 -8.354 -0.638 1.00 80.75 266 ALA A C 1
ATOM 2085 O O . ALA A 1 266 ? -5.202 -7.617 -1.390 1.00 80.75 266 ALA A O 1
ATOM 2086 N N . ASP A 1 267 ? -5.298 -9.479 -0.153 1.00 82.88 267 ASP A N 1
ATOM 2087 C CA . ASP A 1 267 ? -3.920 -9.924 -0.420 1.00 82.88 267 ASP A CA 1
ATOM 2088 C C . ASP A 1 267 ? -3.618 -10.173 -1.906 1.00 82.88 267 ASP A C 1
ATOM 2090 O O . ASP A 1 267 ? -2.473 -10.026 -2.334 1.00 82.88 267 ASP A O 1
ATOM 2094 N N . LEU A 1 268 ? -4.620 -10.522 -2.717 1.00 78.00 268 LEU A N 1
ATOM 2095 C CA . LEU A 1 268 ? -4.456 -10.679 -4.168 1.00 78.00 268 LEU A CA 1
ATOM 2096 C C . LEU A 1 268 ? -4.407 -9.322 -4.884 1.00 78.00 268 LEU A C 1
ATOM 2098 O O . LEU A 1 268 ? -3.777 -9.194 -5.936 1.00 78.00 268 LEU A O 1
ATOM 2102 N N . ILE A 1 269 ? -5.071 -8.311 -4.317 1.00 77.75 269 ILE A N 1
ATOM 2103 C CA . ILE A 1 269 ? -5.085 -6.944 -4.842 1.00 77.75 269 ILE A CA 1
ATOM 2104 C C . ILE A 1 269 ? -3.811 -6.222 -4.424 1.00 77.75 269 ILE A C 1
ATOM 2106 O O . ILE A 1 269 ? -3.067 -5.772 -5.294 1.00 77.75 269 ILE A O 1
ATOM 2110 N N . GLY A 1 270 ? -3.543 -6.147 -3.119 1.00 70.75 270 GLY A N 1
ATOM 2111 C CA . GLY A 1 270 ? -2.361 -5.488 -2.579 1.00 70.75 270 GLY A CA 1
ATOM 2112 C C . GLY A 1 270 ? -1.070 -6.185 -2.985 1.00 70.75 270 GLY A C 1
ATOM 2113 O O . GLY A 1 270 ? -0.079 -5.512 -3.252 1.00 70.75 270 GLY A O 1
ATOM 2114 N N . GLY A 1 271 ? -1.098 -7.515 -3.100 1.00 67.81 271 GLY A N 1
ATOM 2115 C CA . GLY A 1 271 ? 0.042 -8.337 -3.473 1.00 67.81 271 GLY A CA 1
ATOM 2116 C C . GLY A 1 271 ? 0.837 -8.807 -2.262 1.00 67.81 271 GLY A C 1
ATOM 2117 O O . GLY A 1 271 ? 1.416 -7.999 -1.533 1.00 67.81 271 GLY A O 1
ATOM 2118 N N . VAL A 1 272 ? 0.904 -10.122 -2.087 1.00 66.62 272 VAL A N 1
ATOM 2119 C CA . VAL A 1 272 ? 1.810 -10.817 -1.163 1.00 66.62 272 VAL A CA 1
ATOM 2120 C C . VAL A 1 272 ? 2.492 -11.952 -1.925 1.00 66.62 272 VAL A C 1
ATOM 2122 O O . VAL A 1 272 ? 1.878 -12.535 -2.825 1.00 66.62 272 VAL A O 1
ATOM 2125 N N . SER A 1 273 ? 3.749 -12.267 -1.597 1.00 60.84 273 SER A N 1
ATOM 2126 C CA . SER A 1 273 ? 4.410 -13.433 -2.193 1.00 60.84 273 SER A CA 1
ATOM 2127 C C . SER A 1 273 ? 3.682 -14.705 -1.753 1.00 60.84 273 SER A C 1
ATOM 2129 O O . SER A 1 273 ? 3.355 -14.853 -0.575 1.00 60.84 273 SER A O 1
ATOM 2131 N N . LEU A 1 274 ? 3.416 -15.628 -2.682 1.00 51.72 274 LEU A N 1
ATOM 2132 C CA . LEU A 1 274 ? 2.781 -16.913 -2.353 1.00 51.72 274 LEU A CA 1
ATOM 2133 C C . LEU A 1 274 ? 3.665 -17.772 -1.436 1.00 51.72 274 LEU A C 1
ATOM 2135 O O . LEU A 1 274 ? 3.129 -18.560 -0.666 1.00 51.72 274 LEU A O 1
ATOM 2139 N N . ASP A 1 275 ? 4.980 -17.541 -1.449 1.00 48.31 275 ASP A N 1
ATOM 2140 C CA . ASP A 1 275 ? 5.944 -18.211 -0.569 1.00 48.31 275 ASP A CA 1
ATOM 2141 C C . ASP A 1 275 ? 5.720 -17.887 0.922 1.00 4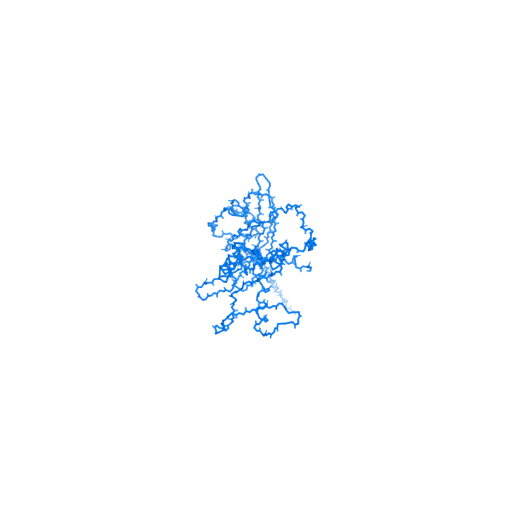8.31 275 ASP A C 1
ATOM 2143 O O . ASP A 1 275 ? 6.161 -18.634 1.786 1.00 48.31 275 ASP A O 1
ATOM 2147 N N . ASP A 1 276 ? 5.021 -16.789 1.243 1.00 50.47 276 ASP A N 1
ATOM 2148 C CA . ASP A 1 276 ? 4.727 -16.386 2.626 1.00 50.47 276 ASP A CA 1
ATOM 2149 C C . ASP A 1 276 ? 3.381 -16.978 3.145 1.00 50.47 276 ASP A C 1
ATOM 2151 O O . ASP A 1 276 ? 2.978 -16.701 4.281 1.00 50.47 276 ASP A O 1
ATOM 2155 N N . LYS A 1 277 ? 2.660 -17.771 2.323 1.00 44.03 277 LYS A N 1
ATOM 2156 C CA . LYS A 1 277 ? 1.352 -18.387 2.658 1.00 44.03 277 LYS A CA 1
ATOM 2157 C C . LYS A 1 277 ? 1.417 -19.862 3.074 1.00 44.03 277 LYS A C 1
ATOM 2159 O O . LYS A 1 277 ? 0.383 -20.410 3.453 1.00 44.03 277 LYS A O 1
ATOM 2164 N N . GLU A 1 278 ? 2.582 -20.499 3.011 1.00 31.38 278 GLU A N 1
ATOM 2165 C CA . GLU A 1 278 ? 2.780 -21.855 3.533 1.00 31.38 278 GLU A CA 1
ATOM 2166 C C . GLU A 1 278 ? 3.133 -21.780 5.026 1.00 31.38 278 GLU A C 1
ATOM 2168 O O . GLU A 1 278 ? 4.304 -21.749 5.373 1.00 31.38 278 GLU A O 1
ATOM 2173 N N . ASP A 1 279 ? 2.115 -21.649 5.886 1.00 34.97 279 ASP A N 1
ATOM 2174 C CA . ASP A 1 279 ? 2.117 -22.028 7.316 1.00 34.97 279 ASP A CA 1
ATOM 2175 C C . ASP A 1 279 ? 0.684 -21.997 7.882 1.00 34.97 279 ASP A C 1
ATOM 2177 O O . ASP A 1 279 ? 0.094 -20.890 7.962 1.00 34.97 279 ASP A O 1
#